Protein AF-A0A927M6G9-F1 (afdb_monomer_lite)

Organism: NCBI:txid1544732

pLDDT: mean 90.86, std 12.69, range [35.72, 98.62]

Structure (mmCIF, N/CA/C/O backbone):
data_AF-A0A927M6G9-F1
#
_entry.id   AF-A0A927M6G9-F1
#
loop_
_atom_site.group_PDB
_atom_site.id
_atom_site.type_symbol
_atom_site.label_atom_id
_atom_site.label_alt_id
_atom_site.label_comp_id
_atom_site.label_asym_id
_atom_site.label_entity_id
_atom_site.label_seq_id
_atom_site.pdbx_PDB_ins_code
_atom_site.Cartn_x
_atom_site.Cartn_y
_atom_site.Cartn_z
_atom_site.occupancy
_atom_site.B_iso_or_equiv
_atom_site.auth_seq_id
_atom_site.auth_comp_id
_atom_site.auth_asym_id
_atom_site.auth_atom_id
_atom_site.pdbx_PDB_model_num
ATOM 1 N N . MET A 1 1 ? -2.963 32.621 -18.338 1.00 40.91 1 MET A N 1
ATOM 2 C CA . MET A 1 1 ? -2.207 31.589 -17.593 1.00 40.91 1 MET A CA 1
ATOM 3 C C . MET A 1 1 ? -0.892 31.348 -18.308 1.00 40.91 1 MET A C 1
ATOM 5 O O . MET A 1 1 ? -0.897 30.781 -19.392 1.00 40.91 1 MET A O 1
ATOM 9 N N . VAL A 1 2 ? 0.211 31.834 -17.744 1.00 39.19 2 VAL A N 1
ATOM 10 C CA . VAL A 1 2 ? 1.560 31.551 -18.248 1.00 39.19 2 VAL A CA 1
ATOM 11 C C . VAL A 1 2 ? 1.882 30.107 -17.860 1.00 39.19 2 VAL A C 1
ATOM 13 O O . VAL A 1 2 ? 1.815 29.768 -16.681 1.00 39.19 2 VAL A O 1
ATOM 16 N N . ARG A 1 3 ? 2.147 29.229 -18.837 1.00 42.06 3 ARG A N 1
ATOM 17 C CA . ARG A 1 3 ? 2.695 27.894 -18.557 1.00 42.06 3 ARG A CA 1
ATOM 18 C C . ARG A 1 3 ? 4.073 28.112 -17.933 1.00 42.06 3 ARG A C 1
ATOM 20 O O . ARG A 1 3 ? 4.959 28.618 -18.615 1.00 42.06 3 ARG A O 1
ATOM 27 N N . GLY A 1 4 ? 4.225 27.773 -16.654 1.00 46.09 4 GLY A N 1
ATOM 28 C CA . GLY A 1 4 ? 5.544 27.673 -16.035 1.00 46.09 4 GLY A CA 1
ATOM 29 C C . GLY A 1 4 ? 6.428 26.698 -16.827 1.00 46.09 4 GLY A C 1
ATOM 30 O O . GLY A 1 4 ? 5.890 25.835 -17.535 1.00 46.09 4 GLY A O 1
ATOM 31 N N . PRO A 1 5 ? 7.760 26.852 -16.769 1.00 49.62 5 PRO A N 1
ATOM 32 C CA . PRO A 1 5 ? 8.677 25.965 -17.471 1.00 49.62 5 PRO A CA 1
ATOM 33 C C . PRO A 1 5 ? 8.403 24.514 -17.062 1.00 49.62 5 PRO A C 1
ATOM 35 O O . PRO A 1 5 ? 8.252 24.207 -15.880 1.00 49.62 5 PRO A O 1
ATOM 38 N N . ARG A 1 6 ? 8.298 23.619 -18.051 1.00 50.97 6 ARG A N 1
ATOM 39 C CA . ARG A 1 6 ? 8.295 22.177 -17.795 1.00 50.97 6 ARG A CA 1
ATOM 40 C C . ARG A 1 6 ? 9.630 21.840 -17.144 1.00 50.97 6 ARG A C 1
ATOM 42 O O . ARG A 1 6 ? 10.661 21.951 -17.797 1.00 50.97 6 ARG A O 1
ATOM 49 N N . VAL A 1 7 ? 9.597 21.430 -15.882 1.00 55.59 7 VAL A N 1
ATOM 50 C CA . VAL A 1 7 ? 10.723 20.742 -15.257 1.00 55.59 7 VAL A CA 1
ATOM 51 C C . VAL A 1 7 ? 10.725 19.336 -15.847 1.00 55.59 7 VAL A C 1
ATOM 53 O O . VAL A 1 7 ? 10.039 18.441 -15.357 1.00 55.59 7 VAL A O 1
ATOM 56 N N . GLU A 1 8 ? 11.381 19.162 -16.993 1.00 56.56 8 GLU A N 1
ATOM 57 C CA . GLU A 1 8 ? 11.741 17.817 -17.430 1.00 56.56 8 GLU A CA 1
ATOM 58 C C . GLU A 1 8 ? 12.834 17.312 -16.485 1.00 56.56 8 GLU A C 1
ATOM 60 O O . GLU A 1 8 ? 13.754 18.077 -16.185 1.00 56.56 8 GLU A O 1
ATOM 65 N N . PRO A 1 9 ? 12.743 16.069 -15.977 1.00 61.56 9 PRO A N 1
ATOM 66 C CA . PRO A 1 9 ? 13.846 15.474 -15.240 1.00 61.56 9 PRO A CA 1
ATOM 67 C C . PRO A 1 9 ? 15.050 15.451 -16.177 1.00 61.56 9 PRO A C 1
ATOM 69 O O . PRO A 1 9 ? 15.093 14.691 -17.145 1.00 61.56 9 PRO A O 1
ATOM 72 N N . SER A 1 10 ? 15.982 16.361 -15.931 1.00 69.94 10 SER A N 1
ATOM 73 C CA . SER A 1 10 ? 17.097 16.593 -16.820 1.00 69.94 10 SER A CA 1
ATOM 74 C C . SER A 1 10 ? 18.306 15.875 -16.261 1.00 69.94 10 SER A C 1
ATOM 76 O O . SER A 1 10 ? 18.796 16.200 -15.185 1.00 69.94 10 SER A O 1
ATOM 78 N N . PHE A 1 11 ? 18.840 14.925 -17.024 1.00 82.69 11 PHE A N 1
ATOM 79 C CA . PHE A 1 11 ? 20.175 14.400 -16.749 1.00 82.69 11 PHE A CA 1
ATOM 80 C C . PHE A 1 11 ? 21.261 15.480 -16.909 1.00 82.69 11 PHE A C 1
ATOM 82 O O . PHE A 1 11 ? 22.412 15.213 -16.590 1.00 82.69 11 PHE A O 1
ATOM 89 N N . ALA A 1 12 ? 20.913 16.690 -17.379 1.00 79.50 12 ALA A N 1
ATOM 90 C CA . ALA A 1 12 ? 21.845 17.809 -17.504 1.00 79.50 12 ALA A CA 1
ATOM 91 C C . ALA A 1 12 ? 22.370 18.326 -16.156 1.00 79.50 12 ALA A C 1
ATOM 93 O O . ALA A 1 12 ? 23.394 19.000 -16.147 1.00 79.50 12 ALA A O 1
ATOM 94 N N . ASP A 1 13 ? 21.696 18.006 -15.047 1.00 85.44 13 ASP A N 1
ATOM 95 C CA . ASP A 1 13 ? 22.170 18.362 -13.705 1.00 85.44 13 ASP A CA 1
ATOM 96 C C . ASP A 1 13 ? 23.208 17.361 -13.160 1.00 85.44 13 ASP A C 1
ATOM 98 O O . ASP A 1 13 ? 23.821 17.612 -12.124 1.00 85.44 13 ASP A O 1
ATOM 102 N N . LEU A 1 14 ? 23.424 16.231 -13.846 1.00 89.44 14 LEU A N 1
ATOM 103 C CA . LEU A 1 14 ? 24.459 15.261 -13.495 1.00 89.44 14 LEU A CA 1
ATOM 104 C C . LEU A 1 14 ? 25.784 15.627 -14.156 1.00 89.44 14 LEU A C 1
ATOM 106 O O . LEU A 1 14 ? 25.832 16.017 -15.325 1.00 89.44 14 LEU A O 1
ATOM 110 N N . SER A 1 15 ? 26.884 15.407 -13.441 1.00 93.38 15 SER A N 1
ATOM 111 C CA . SER A 1 15 ? 28.198 15.426 -14.071 1.00 93.38 15 SER A CA 1
ATOM 112 C C . SER A 1 15 ? 28.341 14.258 -15.057 1.00 93.38 15 SER A C 1
ATOM 114 O O . SER A 1 15 ? 27.731 13.197 -14.904 1.00 93.38 15 SER A O 1
ATOM 116 N N . GLU A 1 16 ? 29.188 14.430 -16.073 1.00 92.56 16 GLU A N 1
ATOM 117 C CA . GLU A 1 16 ? 29.508 13.372 -17.038 1.00 92.56 16 GLU A CA 1
ATOM 118 C C . GLU A 1 16 ? 29.896 12.024 -16.385 1.00 92.56 16 GLU A C 1
ATOM 120 O O . GLU A 1 16 ? 29.332 11.002 -16.790 1.00 92.56 16 GLU A O 1
ATOM 125 N N . PRO A 1 17 ? 30.774 11.962 -15.356 1.00 95.50 17 PRO A N 1
ATOM 126 C CA . PRO A 1 17 ? 31.096 10.693 -14.704 1.00 95.50 17 PRO A CA 1
ATOM 127 C C . PRO A 1 17 ? 29.907 10.069 -13.956 1.00 95.50 17 PRO A C 1
ATOM 129 O O . PRO A 1 17 ? 29.774 8.845 -13.962 1.00 95.50 17 PRO A O 1
ATOM 132 N N . GLU A 1 18 ? 29.021 10.864 -13.348 1.00 94.69 18 GLU A N 1
ATOM 133 C CA . GLU A 1 18 ? 27.813 10.349 -12.683 1.00 94.69 18 GLU A CA 1
ATOM 134 C C . GLU A 1 18 ? 26.829 9.762 -13.696 1.00 94.69 18 GLU A C 1
ATOM 136 O O . GLU A 1 18 ? 26.330 8.650 -13.508 1.00 94.69 18 GLU A O 1
ATOM 141 N N . TYR A 1 19 ? 26.592 10.471 -14.802 1.00 92.56 19 TYR A N 1
ATOM 142 C CA . TYR A 1 19 ? 25.742 9.979 -15.880 1.00 92.56 19 TYR A CA 1
ATOM 143 C C . TYR A 1 19 ? 26.294 8.677 -16.477 1.00 92.56 19 TYR A C 1
ATOM 145 O O . TYR A 1 19 ? 25.563 7.692 -16.593 1.00 92.56 19 TYR A O 1
ATOM 153 N N . ALA A 1 20 ? 27.593 8.634 -16.793 1.00 93.44 20 ALA A N 1
ATOM 154 C CA . ALA A 1 20 ? 28.248 7.436 -17.317 1.00 93.44 20 ALA A CA 1
ATOM 155 C C . ALA A 1 20 ? 28.144 6.249 -16.345 1.00 93.44 20 ALA A C 1
ATOM 157 O O . ALA A 1 20 ? 27.875 5.122 -16.768 1.00 93.44 20 ALA A O 1
ATOM 158 N N . HIS A 1 21 ? 28.296 6.498 -15.041 1.00 95.69 21 HIS A N 1
ATOM 159 C CA . HIS A 1 21 ? 28.123 5.475 -14.014 1.00 95.69 21 HIS A CA 1
ATOM 160 C C . HIS A 1 21 ? 26.692 4.914 -13.989 1.00 95.69 21 HIS A C 1
ATOM 162 O O . HIS A 1 21 ? 26.514 3.694 -14.021 1.00 95.69 21 HIS A O 1
ATOM 168 N N . LEU A 1 22 ? 25.668 5.776 -13.998 1.00 93.88 22 LEU A N 1
ATOM 169 C CA . LEU A 1 22 ? 24.261 5.356 -14.006 1.00 93.88 22 LEU A CA 1
ATOM 170 C C . LEU A 1 22 ? 23.885 4.587 -15.279 1.00 93.88 22 LEU A C 1
ATOM 172 O O . LEU A 1 22 ? 23.192 3.571 -15.199 1.00 93.88 22 LEU A O 1
ATOM 176 N N . VAL A 1 23 ? 24.374 5.028 -16.443 1.00 94.12 23 VAL A N 1
ATOM 177 C CA . VAL A 1 23 ? 24.211 4.296 -17.709 1.00 94.12 23 VAL A CA 1
ATOM 178 C C . VAL A 1 23 ? 24.855 2.914 -17.617 1.00 94.12 23 VAL A C 1
ATOM 180 O O . VAL A 1 23 ? 24.237 1.936 -18.035 1.00 94.12 23 VAL A O 1
ATOM 183 N N . GLY A 1 24 ? 26.049 2.810 -17.026 1.00 95.81 24 GLY A N 1
ATOM 184 C CA . GLY A 1 24 ? 26.720 1.532 -16.781 1.00 95.81 24 GLY A CA 1
ATOM 185 C C . GLY A 1 24 ? 25.877 0.580 -15.927 1.00 95.81 24 GLY A C 1
ATOM 186 O O . GLY A 1 24 ? 25.647 -0.560 -16.327 1.00 95.81 24 GLY A O 1
ATOM 187 N N . LEU A 1 25 ? 25.336 1.065 -14.803 1.00 96.56 25 LEU A N 1
ATOM 188 C CA . LEU A 1 25 ? 24.452 0.279 -13.932 1.00 96.56 25 LEU A CA 1
ATOM 189 C C . LEU A 1 25 ? 23.188 -0.198 -14.663 1.00 96.56 25 LEU A C 1
ATOM 191 O O . LEU A 1 25 ? 22.809 -1.366 -14.552 1.00 96.56 25 LEU A O 1
ATOM 195 N N . ALA A 1 26 ? 22.544 0.689 -15.426 1.00 93.50 26 ALA A N 1
ATOM 196 C CA . ALA A 1 26 ? 21.349 0.354 -16.194 1.00 93.50 26 ALA A CA 1
ATOM 197 C C . ALA A 1 26 ? 21.649 -0.677 -17.293 1.00 93.50 26 ALA A C 1
ATOM 199 O O . ALA A 1 26 ? 20.904 -1.647 -17.449 1.00 93.50 26 ALA A O 1
ATOM 200 N N . ALA A 1 27 ? 22.755 -0.508 -18.023 1.00 94.81 27 ALA A N 1
ATOM 201 C CA . ALA A 1 27 ? 23.183 -1.432 -19.067 1.00 94.81 27 ALA A CA 1
ATOM 202 C C . ALA A 1 27 ? 23.482 -2.828 -18.501 1.00 94.81 27 ALA A C 1
ATOM 204 O O . ALA A 1 27 ? 23.024 -3.827 -19.060 1.00 94.81 27 ALA A O 1
ATOM 205 N N . ASP A 1 28 ? 24.180 -2.910 -17.365 1.00 96.94 28 ASP A N 1
ATOM 206 C CA . ASP A 1 28 ? 24.457 -4.181 -16.697 1.00 96.94 28 ASP A CA 1
ATOM 207 C C . ASP A 1 28 ? 23.185 -4.873 -16.199 1.00 96.94 28 ASP A C 1
ATOM 209 O O . ASP A 1 28 ? 23.039 -6.087 -16.367 1.00 96.94 28 ASP A O 1
ATOM 213 N N . ALA A 1 29 ? 22.240 -4.120 -15.629 1.00 95.25 29 ALA A N 1
ATOM 214 C CA . ALA A 1 29 ? 20.955 -4.663 -15.200 1.00 95.25 29 ALA A CA 1
ATOM 215 C C . ALA A 1 29 ? 20.151 -5.219 -16.389 1.00 95.25 29 ALA A C 1
ATOM 217 O O . ALA A 1 29 ? 19.707 -6.369 -16.350 1.00 95.25 29 ALA A O 1
ATOM 218 N N . VAL A 1 30 ? 20.019 -4.444 -17.474 1.00 96.19 30 VAL A N 1
ATOM 219 C CA . VAL A 1 30 ? 19.328 -4.866 -18.707 1.00 96.19 30 VAL A CA 1
ATOM 220 C C . VAL A 1 30 ? 19.973 -6.117 -19.293 1.00 96.19 30 VAL A C 1
ATOM 222 O O . VAL A 1 30 ? 19.264 -7.050 -19.679 1.00 96.19 30 VAL A O 1
ATOM 225 N N . ARG A 1 31 ? 21.309 -6.162 -19.339 1.00 96.50 31 ARG A N 1
ATOM 226 C CA . ARG A 1 31 ? 22.057 -7.310 -19.850 1.00 96.50 31 ARG A CA 1
ATOM 227 C C . ARG A 1 31 ? 21.766 -8.569 -19.033 1.00 96.50 31 ARG A C 1
ATOM 229 O O . ARG A 1 31 ? 21.349 -9.563 -19.618 1.00 96.50 31 ARG A O 1
ATOM 236 N N . ARG A 1 32 ? 21.892 -8.512 -17.701 1.00 97.44 32 ARG A N 1
ATOM 237 C CA . ARG A 1 32 ? 21.627 -9.662 -16.810 1.00 97.44 32 ARG A CA 1
ATOM 238 C C . ARG A 1 32 ? 20.192 -10.176 -16.931 1.00 97.44 32 ARG A C 1
ATOM 240 O O . ARG A 1 32 ? 19.976 -11.384 -17.009 1.00 97.44 32 ARG A O 1
ATOM 247 N N . ILE A 1 33 ? 19.209 -9.274 -16.977 1.00 97.06 33 ILE A N 1
ATOM 248 C CA . ILE A 1 33 ? 17.798 -9.647 -17.159 1.00 97.06 33 ILE A CA 1
ATOM 249 C C . ILE A 1 33 ? 17.600 -10.312 -18.525 1.00 97.06 33 ILE A C 1
ATOM 251 O O . ILE A 1 33 ? 16.960 -11.355 -18.614 1.00 97.06 33 ILE A O 1
ATOM 255 N N . THR A 1 34 ? 18.177 -9.745 -19.585 1.00 97.31 34 THR A N 1
ATOM 256 C CA . THR A 1 34 ? 18.072 -10.295 -20.944 1.00 97.31 34 THR A CA 1
ATOM 257 C C . THR A 1 34 ? 18.710 -11.678 -21.051 1.00 97.31 34 THR A C 1
ATOM 259 O O . THR A 1 34 ? 18.115 -12.562 -21.658 1.00 97.31 34 THR A O 1
ATOM 262 N N . GLU A 1 35 ? 19.885 -11.884 -20.451 1.00 96.19 35 GLU A N 1
ATOM 263 C CA . GLU A 1 35 ? 20.560 -13.188 -20.377 1.00 96.19 35 GLU A CA 1
ATOM 264 C C . GLU A 1 35 ? 19.676 -14.214 -19.652 1.00 96.19 35 GLU A C 1
ATOM 266 O O . GLU A 1 35 ? 19.350 -15.252 -20.224 1.00 96.19 35 GLU A O 1
ATOM 271 N N . THR A 1 36 ? 19.171 -13.864 -18.464 1.00 97.44 36 THR A N 1
ATOM 272 C CA . THR A 1 36 ? 18.278 -14.728 -17.668 1.00 97.44 36 THR A CA 1
ATOM 273 C C . THR A 1 36 ? 17.008 -15.108 -18.441 1.00 97.44 36 THR A C 1
ATOM 275 O O . THR A 1 36 ? 16.584 -16.262 -18.450 1.00 97.44 36 THR A O 1
ATOM 278 N N . LEU A 1 37 ? 16.384 -14.144 -19.125 1.00 96.75 37 LEU A N 1
ATOM 279 C CA . LEU A 1 37 ? 15.189 -14.399 -19.931 1.00 96.75 37 LEU A CA 1
ATOM 280 C C . LEU A 1 37 ? 15.506 -15.222 -21.188 1.00 96.75 37 LEU A C 1
ATOM 282 O O . LEU A 1 37 ? 14.701 -16.063 -21.575 1.00 96.75 37 LEU A O 1
ATOM 286 N N . ALA A 1 38 ? 16.662 -15.027 -21.825 1.00 95.81 38 ALA A N 1
ATOM 287 C CA . ALA A 1 38 ? 17.057 -15.795 -23.005 1.00 95.81 38 ALA A CA 1
ATOM 288 C C . ALA A 1 38 ? 17.326 -17.277 -22.685 1.00 95.81 38 ALA A C 1
ATOM 290 O O . ALA A 1 38 ? 17.158 -18.132 -23.555 1.00 95.81 38 ALA A O 1
ATOM 291 N N . GLU A 1 39 ? 17.706 -17.604 -21.453 1.00 95.56 39 GLU A N 1
ATOM 292 C CA . GLU A 1 39 ? 17.853 -18.990 -20.995 1.00 95.56 39 GLU A CA 1
ATOM 293 C C . GLU A 1 39 ? 16.500 -19.672 -20.744 1.00 95.56 39 GLU A C 1
ATOM 295 O O . GLU A 1 39 ? 16.387 -20.896 -20.825 1.00 95.56 39 GLU A O 1
ATOM 300 N N . HIS A 1 40 ? 15.446 -18.893 -20.490 1.00 95.81 40 HIS A N 1
ATOM 301 C CA . HIS A 1 40 ? 14.140 -19.435 -20.152 1.00 95.81 40 HIS A CA 1
ATOM 302 C C . HIS A 1 40 ? 13.399 -19.985 -21.399 1.00 95.81 40 HIS A C 1
ATOM 304 O O . HIS A 1 40 ? 13.220 -19.258 -22.385 1.00 95.81 40 HIS A O 1
ATOM 310 N N . PRO A 1 41 ? 12.867 -21.230 -21.369 1.00 92.38 41 PRO A N 1
ATOM 311 C CA . PRO A 1 41 ? 12.280 -21.890 -22.545 1.00 92.38 41 PRO A CA 1
ATOM 312 C C . PRO A 1 41 ? 11.148 -21.117 -23.235 1.00 92.38 41 PRO A C 1
ATOM 314 O O . PRO A 1 41 ? 11.003 -21.183 -24.454 1.00 92.38 41 PRO A O 1
ATOM 317 N N . ALA A 1 42 ? 10.366 -20.336 -22.480 1.00 92.19 42 ALA A N 1
ATOM 318 C CA . ALA A 1 42 ? 9.276 -19.519 -23.029 1.00 92.19 42 ALA A CA 1
ATOM 319 C C . ALA A 1 42 ? 9.736 -18.444 -24.038 1.00 92.19 42 ALA A C 1
ATOM 321 O O . ALA A 1 42 ? 8.921 -17.938 -24.812 1.00 92.19 42 ALA A O 1
ATOM 322 N N . PHE A 1 43 ? 11.028 -18.099 -24.050 1.00 91.50 43 PHE A N 1
ATOM 323 C CA . PHE A 1 43 ? 11.607 -17.146 -24.999 1.00 91.50 43 PHE A CA 1
ATOM 324 C C . PHE A 1 43 ? 12.277 -17.815 -26.195 1.00 91.50 43 PHE A C 1
ATOM 326 O O . PHE A 1 43 ? 12.823 -17.108 -27.042 1.00 91.50 43 PHE A O 1
ATOM 333 N N . GLY A 1 44 ? 12.182 -19.145 -26.314 1.00 86.94 44 GLY A N 1
ATOM 334 C CA . GLY A 1 44 ? 12.593 -19.872 -27.508 1.00 86.94 44 GLY A CA 1
ATOM 335 C C . GLY A 1 44 ? 12.023 -19.236 -28.781 1.00 86.94 44 GLY A C 1
ATOM 336 O O . GLY A 1 44 ? 10.889 -18.741 -28.818 1.00 86.94 44 GLY A O 1
ATOM 337 N N . VAL A 1 45 ? 12.839 -19.208 -29.829 1.00 85.44 45 VAL A N 1
ATOM 338 C CA . VAL A 1 45 ? 12.427 -18.759 -31.161 1.00 85.44 45 VAL A CA 1
ATOM 339 C C . VAL A 1 45 ? 12.180 -20.012 -31.995 1.00 85.44 45 VAL A C 1
ATOM 341 O O . VAL A 1 45 ? 12.998 -20.929 -31.915 1.00 85.44 45 VAL A O 1
ATOM 344 N N . PRO A 1 46 ? 11.070 -20.092 -32.753 1.00 83.06 46 PRO A N 1
ATOM 345 C CA . PRO A 1 46 ? 10.857 -21.196 -33.678 1.00 83.06 46 PRO A CA 1
ATOM 346 C C . PRO A 1 46 ? 12.064 -21.359 -34.601 1.00 83.06 46 PRO A C 1
ATOM 348 O O . PRO A 1 46 ? 12.592 -20.362 -35.101 1.00 83.06 46 PRO A O 1
ATOM 351 N N . ASP A 1 47 ? 12.489 -22.601 -34.826 1.00 79.69 47 ASP A N 1
ATOM 352 C CA . ASP A 1 47 ? 13.564 -22.874 -35.770 1.00 79.69 47 ASP A CA 1
ATOM 353 C C . ASP A 1 47 ? 13.093 -22.511 -37.185 1.00 79.69 47 ASP A C 1
ATOM 355 O O . ASP A 1 47 ? 12.156 -23.097 -37.729 1.00 79.69 47 ASP A O 1
ATOM 359 N N . GLY A 1 48 ? 13.716 -21.481 -37.756 1.00 79.00 48 GLY A N 1
ATOM 360 C CA . GLY A 1 48 ? 13.431 -21.011 -39.108 1.00 79.00 48 GLY A CA 1
ATOM 361 C C . GLY A 1 48 ? 14.119 -21.832 -40.199 1.00 79.00 48 GLY A C 1
ATOM 362 O O . GLY A 1 48 ? 13.978 -21.475 -41.375 1.00 79.00 48 GLY A O 1
ATOM 363 N N . GLY A 1 49 ? 14.872 -22.866 -39.808 1.00 84.56 49 GLY A N 1
ATOM 364 C CA . GLY A 1 49 ? 15.719 -23.675 -40.668 1.00 84.56 49 GLY A CA 1
ATOM 365 C C . GLY A 1 49 ? 16.935 -22.914 -41.213 1.00 84.56 49 GLY A C 1
ATOM 366 O O . GLY A 1 49 ? 17.081 -21.698 -41.002 1.00 84.56 49 GLY A O 1
ATOM 367 N N . PRO A 1 50 ? 17.813 -23.619 -41.948 1.00 86.38 50 PRO A N 1
ATOM 368 C CA . PRO A 1 50 ? 18.922 -22.996 -42.656 1.00 86.38 50 PRO A CA 1
ATOM 369 C C . PRO A 1 50 ? 18.406 -22.014 -43.715 1.00 86.38 50 PRO A C 1
ATOM 371 O O . PRO A 1 50 ? 17.392 -22.247 -44.382 1.00 86.38 50 PRO A O 1
ATOM 374 N N . LYS A 1 51 ? 19.109 -20.895 -43.872 1.00 90.69 51 LYS A N 1
ATOM 375 C CA . LYS A 1 51 ? 18.879 -19.916 -44.936 1.00 90.69 51 LYS A CA 1
ATOM 376 C C . LYS A 1 51 ? 19.887 -20.130 -46.070 1.00 90.69 51 LYS A C 1
ATOM 378 O O . LYS A 1 51 ? 20.983 -20.634 -45.828 1.00 90.69 51 LYS A O 1
ATOM 383 N N . PRO A 1 52 ? 19.535 -19.775 -47.322 1.00 92.19 52 PRO A N 1
ATOM 384 C CA . PRO A 1 52 ? 20.482 -19.840 -48.427 1.00 92.19 52 PRO A CA 1
ATOM 385 C C . PRO A 1 52 ? 21.738 -19.023 -48.115 1.00 92.19 52 PRO A C 1
ATOM 387 O O . PRO A 1 52 ? 21.634 -17.837 -47.809 1.00 92.19 52 PRO A O 1
ATOM 390 N N . GLY A 1 53 ? 22.903 -19.664 -48.216 1.00 91.19 53 GLY A N 1
ATOM 391 C CA . GLY A 1 53 ? 24.193 -19.037 -47.935 1.00 91.19 53 GLY A CA 1
ATOM 392 C C . GLY A 1 53 ? 24.669 -19.143 -46.486 1.00 91.19 53 GLY A C 1
ATOM 393 O O . GLY A 1 53 ? 25.752 -18.639 -46.220 1.00 91.19 53 GLY A O 1
ATOM 394 N N . ASP A 1 54 ? 23.919 -19.800 -45.591 1.00 91.69 54 ASP A N 1
ATOM 395 C CA . ASP A 1 54 ? 24.420 -20.116 -44.249 1.00 91.69 54 ASP A CA 1
ATOM 396 C C . ASP A 1 54 ? 25.687 -20.978 -44.340 1.00 91.69 54 ASP A C 1
ATOM 398 O O . ASP A 1 54 ? 25.711 -21.995 -45.043 1.00 91.69 54 ASP A O 1
ATOM 402 N N . VAL A 1 55 ? 26.713 -20.591 -43.588 1.00 92.06 55 VAL A N 1
ATOM 403 C CA . VAL A 1 55 ? 27.966 -21.340 -43.442 1.00 92.06 55 VAL A CA 1
ATOM 404 C C . VAL A 1 55 ? 28.083 -21.871 -42.010 1.00 92.06 55 VAL A C 1
ATOM 406 O O . VAL A 1 55 ? 27.757 -21.176 -41.050 1.00 92.06 55 VAL A O 1
ATOM 409 N N . ASP A 1 56 ? 28.547 -23.113 -41.857 1.00 92.00 56 ASP A N 1
ATOM 410 C CA . ASP A 1 56 ? 28.837 -23.751 -40.566 1.00 92.00 56 ASP A CA 1
ATOM 411 C C . ASP A 1 56 ? 27.704 -23.632 -39.515 1.00 92.00 56 ASP A C 1
ATOM 413 O O . ASP A 1 56 ? 26.648 -24.250 -39.658 1.00 92.00 56 ASP A O 1
ATOM 417 N N . ASP A 1 57 ? 27.929 -22.872 -38.434 1.00 90.19 57 ASP A N 1
ATOM 418 C CA . ASP A 1 57 ? 27.042 -22.730 -37.273 1.00 90.19 57 ASP A CA 1
ATOM 419 C C . ASP A 1 57 ? 26.180 -21.450 -37.296 1.00 90.19 57 ASP A C 1
ATOM 421 O O . ASP A 1 57 ? 25.499 -21.136 -36.310 1.00 90.19 57 ASP A O 1
ATOM 425 N N . GLU A 1 58 ? 26.162 -20.716 -38.415 1.00 92.19 58 GLU A N 1
ATOM 426 C CA . GLU A 1 58 ? 25.461 -19.431 -38.542 1.00 92.19 58 GLU A CA 1
ATOM 427 C C . GLU A 1 58 ? 23.967 -19.526 -38.208 1.00 92.19 58 GLU A C 1
ATOM 429 O O . GLU A 1 58 ? 23.411 -18.622 -37.575 1.00 92.19 58 GLU A O 1
ATOM 434 N N . GLY A 1 59 ? 23.317 -20.638 -38.565 1.00 88.81 59 GLY A N 1
ATOM 435 C CA . GLY A 1 59 ? 21.912 -20.883 -38.239 1.00 88.81 59 GLY A CA 1
ATOM 436 C C . GLY A 1 59 ? 21.644 -20.900 -36.731 1.00 88.81 59 GLY A C 1
ATOM 437 O O . GLY A 1 59 ? 20.737 -20.209 -36.255 1.00 88.81 59 GLY A O 1
ATOM 438 N N . SER A 1 60 ? 22.477 -21.617 -35.973 1.00 88.12 60 SER A N 1
ATOM 439 C CA . SER A 1 60 ? 22.385 -21.703 -34.510 1.00 88.12 60 SER A CA 1
ATOM 440 C C . SER A 1 60 ? 22.672 -20.352 -33.855 1.00 88.12 60 SER A C 1
ATOM 442 O O . SER A 1 60 ? 21.888 -19.884 -33.028 1.00 88.12 60 SER A O 1
ATOM 444 N N . ARG A 1 61 ? 23.734 -19.658 -34.289 1.00 91.12 61 ARG A N 1
ATOM 445 C CA . ARG A 1 61 ? 24.075 -18.318 -33.776 1.00 91.12 61 ARG A CA 1
ATOM 446 C C . ARG A 1 61 ? 22.969 -17.303 -34.035 1.00 91.12 61 ARG A C 1
ATOM 448 O O . ARG A 1 61 ? 22.673 -16.473 -33.174 1.00 91.12 61 ARG A O 1
ATOM 455 N N . ARG A 1 62 ? 22.330 -17.370 -35.206 1.00 92.69 62 ARG A N 1
ATOM 456 C CA . ARG A 1 62 ? 21.178 -16.529 -35.542 1.00 92.69 62 ARG A CA 1
ATOM 457 C C . ARG A 1 62 ? 19.987 -16.831 -34.639 1.00 92.69 62 ARG A C 1
ATOM 459 O O . ARG A 1 62 ? 19.361 -15.890 -34.153 1.00 92.69 62 ARG A O 1
ATOM 466 N N . ALA A 1 63 ? 19.671 -18.103 -34.397 1.00 90.38 63 ALA A N 1
ATOM 467 C CA . ALA A 1 63 ? 18.591 -18.482 -33.487 1.00 90.38 63 ALA A CA 1
ATOM 468 C C . ALA A 1 63 ? 18.841 -17.952 -32.061 1.00 90.38 63 ALA A C 1
ATOM 470 O O . ALA A 1 63 ? 17.935 -17.372 -31.456 1.00 90.38 63 ALA A O 1
ATOM 471 N N . ASP A 1 64 ? 20.075 -18.054 -31.560 1.00 90.94 64 ASP A N 1
ATOM 472 C CA . ASP A 1 64 ? 20.472 -17.509 -30.256 1.00 90.94 64 ASP A CA 1
ATOM 473 C C . ASP A 1 64 ? 20.386 -15.979 -30.209 1.00 90.94 64 ASP A C 1
ATOM 475 O O . ASP A 1 64 ? 19.860 -15.408 -29.249 1.00 90.94 64 ASP A O 1
ATOM 479 N N . ALA A 1 65 ? 20.839 -15.291 -31.260 1.00 93.00 65 ALA A N 1
ATOM 480 C CA . ALA A 1 65 ? 20.728 -13.839 -31.361 1.00 93.00 65 ALA A CA 1
ATOM 481 C C . ALA A 1 65 ? 19.259 -13.379 -31.367 1.00 93.00 65 ALA A C 1
ATOM 483 O O . ALA A 1 65 ? 18.892 -12.472 -30.619 1.00 93.00 65 ALA A O 1
ATOM 484 N N . LEU A 1 66 ? 18.389 -14.033 -32.146 1.00 94.25 66 LEU A N 1
ATOM 485 C CA . LEU A 1 66 ? 16.952 -13.735 -32.176 1.00 94.25 66 LEU A CA 1
ATOM 486 C C . LEU A 1 66 ? 16.283 -14.005 -30.823 1.00 94.25 66 LEU A C 1
ATOM 488 O O . LEU A 1 66 ? 15.416 -13.235 -30.398 1.00 94.25 66 LEU A O 1
ATOM 492 N N . ARG A 1 67 ? 16.710 -15.058 -30.117 1.00 94.56 67 ARG A N 1
ATOM 493 C CA . ARG A 1 67 ? 16.253 -15.354 -28.755 1.00 94.56 67 ARG A CA 1
ATOM 494 C C . ARG A 1 67 ? 16.591 -14.217 -27.801 1.00 94.56 67 ARG A C 1
ATOM 496 O O . ARG A 1 67 ? 15.711 -13.742 -27.085 1.00 94.56 67 ARG A O 1
ATOM 503 N N . ARG A 1 68 ? 17.830 -13.719 -27.849 1.00 94.81 68 ARG A N 1
ATOM 504 C CA . ARG A 1 68 ? 18.265 -12.555 -27.062 1.00 94.81 68 ARG A CA 1
ATOM 505 C C . ARG A 1 68 ?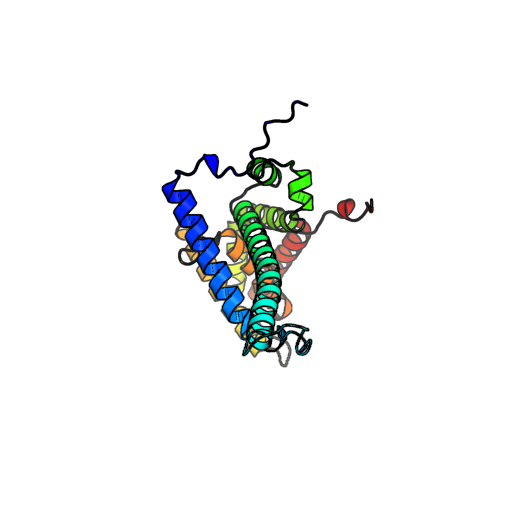 17.490 -11.289 -27.422 1.00 94.81 68 ARG A C 1
ATOM 507 O O . ARG A 1 68 ? 17.133 -10.540 -26.522 1.00 94.81 68 ARG A O 1
ATOM 514 N N . VAL A 1 69 ? 17.150 -11.064 -28.695 1.00 95.44 69 VAL A N 1
ATOM 515 C CA . VAL A 1 69 ? 16.292 -9.931 -29.102 1.00 95.44 69 VAL A CA 1
ATOM 516 C C . VAL A 1 69 ? 14.895 -10.045 -28.485 1.00 95.44 69 VAL A C 1
ATOM 518 O O . VAL A 1 69 ? 14.384 -9.071 -27.928 1.00 95.44 69 VAL A O 1
ATOM 521 N N . ARG A 1 70 ? 14.269 -11.229 -28.540 1.00 95.44 70 ARG A N 1
ATOM 522 C CA . ARG A 1 70 ? 12.955 -11.466 -27.920 1.00 95.44 70 ARG A CA 1
ATOM 523 C C . ARG A 1 70 ? 13.007 -11.260 -26.403 1.00 95.44 70 ARG A C 1
ATOM 525 O O . ARG A 1 70 ? 12.143 -10.574 -25.858 1.00 95.44 70 ARG A O 1
ATOM 532 N N . ALA A 1 71 ? 14.027 -11.812 -25.751 1.00 96.50 71 ALA A N 1
ATOM 533 C CA . ALA A 1 71 ? 14.282 -11.634 -24.327 1.00 96.50 71 ALA A CA 1
ATOM 534 C C . ALA A 1 71 ? 14.510 -10.158 -23.963 1.00 96.50 71 ALA A C 1
ATOM 536 O O . ALA A 1 71 ? 13.926 -9.677 -23.000 1.00 96.50 71 ALA A O 1
ATOM 537 N N . GLY A 1 72 ? 15.264 -9.407 -24.771 1.00 96.06 72 GLY A N 1
ATOM 538 C CA . GLY A 1 72 ? 15.520 -7.982 -24.554 1.00 96.06 72 GLY A CA 1
ATOM 539 C C . GLY A 1 72 ? 14.252 -7.128 -24.633 1.00 96.06 72 GLY A C 1
ATOM 540 O O . GLY A 1 72 ? 14.049 -6.242 -23.807 1.00 96.06 72 GLY A O 1
ATOM 541 N N . ARG A 1 73 ? 13.333 -7.434 -25.561 1.00 96.50 73 ARG A N 1
ATOM 542 C CA . ARG A 1 73 ? 12.016 -6.765 -25.617 1.00 96.50 73 ARG A CA 1
ATOM 543 C C . ARG A 1 73 ? 11.168 -7.056 -24.380 1.00 96.50 73 ARG A C 1
ATOM 545 O O . ARG A 1 73 ? 10.488 -6.162 -23.882 1.00 96.50 73 ARG A O 1
ATOM 552 N N . ALA A 1 74 ? 11.209 -8.289 -23.881 1.00 96.06 74 ALA A N 1
ATOM 553 C CA . ALA A 1 74 ? 10.519 -8.653 -22.649 1.00 96.06 74 ALA A CA 1
ATOM 554 C C . ALA A 1 74 ? 11.156 -7.990 -21.418 1.00 96.06 74 ALA A C 1
ATOM 556 O O . ALA A 1 74 ? 10.433 -7.485 -20.565 1.00 96.06 74 ALA A O 1
ATOM 557 N N . ALA A 1 75 ? 12.489 -7.908 -21.368 1.00 96.44 75 ALA A N 1
ATOM 558 C CA . ALA A 1 75 ? 13.221 -7.175 -20.340 1.00 96.44 75 ALA A CA 1
ATOM 559 C C . ALA A 1 75 ? 12.828 -5.692 -20.327 1.00 96.44 75 ALA A C 1
ATOM 561 O O . ALA A 1 75 ? 12.561 -5.142 -19.264 1.00 96.44 75 ALA A O 1
ATOM 562 N N . GLN A 1 76 ? 12.730 -5.055 -21.499 1.00 95.00 76 GLN A N 1
ATOM 563 C CA . GLN A 1 76 ? 12.285 -3.665 -21.618 1.00 95.00 76 GLN A CA 1
ATOM 564 C C . GLN A 1 76 ? 10.871 -3.466 -21.055 1.00 95.00 76 GLN A C 1
ATOM 566 O O . GLN A 1 76 ? 10.647 -2.512 -20.313 1.00 95.00 76 GLN A O 1
ATOM 571 N N . ALA A 1 77 ? 9.928 -4.353 -21.390 1.00 95.69 77 ALA A N 1
ATOM 572 C CA . ALA A 1 77 ? 8.564 -4.285 -20.868 1.00 95.69 77 ALA A CA 1
ATOM 573 C C . ALA A 1 77 ? 8.533 -4.464 -19.340 1.00 95.69 77 ALA A C 1
ATOM 575 O O . ALA A 1 77 ? 7.968 -3.632 -18.638 1.00 95.69 77 ALA A O 1
ATOM 576 N N . LEU A 1 78 ? 9.231 -5.480 -18.823 1.00 95.06 78 LEU A N 1
ATOM 577 C CA . LEU A 1 78 ? 9.352 -5.730 -17.386 1.00 95.06 78 LEU A CA 1
ATOM 578 C C . LEU A 1 78 ? 9.945 -4.527 -16.640 1.00 95.06 78 LEU A C 1
ATOM 580 O O . LEU A 1 78 ? 9.439 -4.129 -15.596 1.00 95.06 78 LEU A O 1
ATOM 584 N N . LEU A 1 79 ? 11.016 -3.935 -17.171 1.00 95.56 79 LEU A N 1
ATOM 585 C CA . LEU A 1 79 ? 11.652 -2.766 -16.569 1.00 95.56 79 LEU A CA 1
ATOM 586 C C . LEU A 1 79 ? 10.726 -1.549 -16.579 1.00 95.56 79 LEU A C 1
ATOM 588 O O . LEU A 1 79 ? 10.683 -0.825 -15.588 1.00 95.56 79 LEU A O 1
ATOM 592 N N . ALA A 1 80 ? 9.965 -1.336 -17.656 1.00 93.38 80 ALA A N 1
ATOM 593 C CA . ALA A 1 80 ? 8.969 -0.271 -17.705 1.00 93.38 80 ALA A CA 1
ATOM 594 C C . ALA A 1 80 ? 7.898 -0.451 -16.614 1.00 93.38 80 ALA A C 1
ATOM 596 O O . ALA A 1 80 ? 7.579 0.515 -15.918 1.00 93.38 80 ALA A O 1
ATOM 597 N N . ASP A 1 81 ? 7.415 -1.679 -16.406 1.00 94.69 81 ASP A N 1
ATOM 598 C CA . ASP A 1 81 ? 6.450 -1.997 -15.349 1.00 94.69 81 ASP A CA 1
ATOM 599 C C . ASP A 1 81 ? 7.038 -1.762 -13.951 1.00 94.69 81 ASP A C 1
ATOM 601 O O . ASP A 1 81 ? 6.419 -1.094 -13.120 1.00 94.69 81 ASP A O 1
ATOM 605 N N . VAL A 1 82 ? 8.259 -2.243 -13.692 1.00 96.00 82 VAL A N 1
ATOM 606 C CA . VAL A 1 82 ? 8.951 -2.055 -12.404 1.00 96.00 82 VAL A CA 1
ATOM 607 C C . VAL A 1 82 ? 9.185 -0.572 -12.110 1.00 96.00 82 VAL A C 1
ATOM 609 O O . VAL A 1 82 ? 8.933 -0.117 -10.994 1.00 96.00 82 VAL A O 1
ATOM 612 N N . VAL A 1 83 ? 9.616 0.212 -13.103 1.00 93.88 83 VAL A N 1
ATOM 613 C CA . VAL A 1 83 ? 9.810 1.663 -12.952 1.00 93.88 83 VAL A CA 1
ATOM 614 C C . VAL A 1 83 ? 8.480 2.368 -12.677 1.00 93.88 83 VAL A C 1
ATOM 616 O O . VAL A 1 83 ? 8.414 3.219 -11.790 1.00 93.88 83 VAL A O 1
ATOM 619 N N . ALA A 1 84 ? 7.405 2.003 -13.381 1.00 90.62 84 ALA A N 1
ATOM 620 C CA . ALA A 1 84 ? 6.078 2.573 -13.152 1.00 90.62 84 ALA A CA 1
ATOM 621 C C . ALA A 1 84 ? 5.539 2.248 -11.745 1.00 90.62 84 ALA A C 1
ATOM 623 O O . ALA A 1 84 ? 4.984 3.125 -11.070 1.00 90.62 84 ALA A O 1
ATOM 624 N N . GLN A 1 85 ? 5.747 1.017 -11.269 1.00 93.06 85 GLN A N 1
ATOM 625 C CA . GLN A 1 85 ? 5.404 0.603 -9.906 1.00 93.06 85 GLN A CA 1
ATOM 626 C C . GLN A 1 85 ? 6.225 1.366 -8.863 1.00 93.06 85 GLN A C 1
ATOM 628 O O . GLN A 1 85 ? 5.657 1.890 -7.905 1.00 93.06 85 GLN A O 1
ATOM 633 N N . GLY A 1 86 ? 7.537 1.505 -9.071 1.00 94.12 86 GLY A N 1
ATOM 634 C CA . GLY A 1 86 ? 8.416 2.287 -8.202 1.00 94.12 86 GLY A CA 1
ATOM 635 C C . GLY A 1 86 ? 7.999 3.757 -8.120 1.00 94.12 86 GLY A C 1
ATOM 636 O O . GLY A 1 86 ? 7.861 4.302 -7.026 1.00 94.12 86 GLY A O 1
ATOM 637 N N . ALA A 1 87 ? 7.697 4.387 -9.259 1.00 93.19 87 ALA A N 1
ATOM 638 C CA . ALA A 1 87 ? 7.202 5.763 -9.308 1.00 93.19 87 ALA A CA 1
ATOM 639 C C . ALA A 1 87 ? 5.867 5.927 -8.563 1.00 93.19 87 ALA A C 1
ATOM 641 O O . ALA A 1 87 ? 5.677 6.901 -7.836 1.00 93.19 87 ALA A O 1
ATOM 642 N N . THR A 1 88 ? 4.960 4.957 -8.698 1.00 94.38 88 THR A N 1
ATOM 643 C CA . THR A 1 88 ? 3.694 4.926 -7.950 1.00 94.38 88 THR A CA 1
ATOM 644 C C . THR A 1 88 ? 3.934 4.777 -6.446 1.00 94.38 88 THR A C 1
ATOM 646 O O . THR A 1 88 ? 3.329 5.499 -5.654 1.00 94.38 88 THR A O 1
ATOM 649 N N . GLY A 1 89 ? 4.861 3.904 -6.042 1.00 94.94 89 GLY A N 1
ATOM 650 C CA . GLY A 1 89 ? 5.268 3.729 -4.647 1.00 94.94 89 GLY A CA 1
ATOM 651 C C . GLY A 1 89 ? 5.857 5.002 -4.035 1.00 94.94 89 GLY A C 1
ATOM 652 O O . GLY A 1 89 ? 5.452 5.393 -2.942 1.00 94.94 89 GLY A O 1
ATOM 653 N N . ASN A 1 90 ? 6.737 5.688 -4.766 1.00 95.62 90 ASN A N 1
ATOM 654 C CA . ASN A 1 90 ? 7.338 6.953 -4.340 1.00 95.62 90 ASN A CA 1
ATOM 655 C C . ASN A 1 90 ? 6.298 8.077 -4.241 1.00 95.62 90 ASN A C 1
ATOM 657 O O . ASN A 1 90 ? 6.309 8.848 -3.283 1.00 95.62 90 ASN A O 1
ATOM 661 N N . ALA A 1 91 ? 5.364 8.154 -5.193 1.00 96.12 91 ALA A N 1
ATOM 662 C CA . ALA A 1 91 ? 4.269 9.117 -5.138 1.00 96.12 91 ALA A CA 1
ATOM 663 C C . ALA A 1 91 ? 3.360 8.863 -3.922 1.00 96.12 91 ALA A C 1
ATOM 665 O O . ALA A 1 91 ? 2.999 9.802 -3.214 1.00 96.12 91 ALA A O 1
ATOM 666 N N . ALA A 1 92 ? 3.042 7.598 -3.627 1.00 96.31 92 ALA A N 1
ATOM 667 C CA . ALA A 1 92 ? 2.301 7.231 -2.425 1.00 96.31 92 ALA A CA 1
ATOM 668 C C . ALA A 1 92 ? 3.055 7.627 -1.148 1.00 96.31 92 ALA A C 1
ATOM 670 O O . ALA A 1 92 ? 2.459 8.218 -0.249 1.00 96.31 92 ALA A O 1
ATOM 671 N N . ASP A 1 93 ? 4.357 7.348 -1.069 1.00 96.94 93 ASP A N 1
ATOM 672 C CA . ASP A 1 93 ? 5.198 7.733 0.068 1.00 96.94 93 ASP A CA 1
ATOM 673 C C . ASP A 1 93 ? 5.208 9.253 0.270 1.00 96.94 93 ASP A C 1
ATOM 675 O O . ASP A 1 93 ? 4.970 9.731 1.380 1.00 96.94 93 ASP A O 1
ATOM 679 N N . ALA A 1 94 ? 5.366 10.028 -0.803 1.00 96.44 94 ALA A N 1
ATOM 680 C CA . ALA A 1 94 ? 5.279 11.482 -0.737 1.00 96.44 94 ALA A CA 1
ATOM 681 C C . ALA A 1 94 ? 3.927 11.951 -0.168 1.00 96.44 94 ALA A C 1
ATOM 683 O O . ALA A 1 94 ? 3.897 12.824 0.699 1.00 96.44 94 ALA A O 1
ATOM 684 N N . VAL A 1 95 ? 2.805 11.343 -0.574 1.00 96.44 95 VAL A N 1
ATOM 685 C CA . VAL A 1 95 ? 1.472 11.680 -0.032 1.00 96.44 95 VAL A CA 1
ATOM 686 C C . VAL A 1 95 ? 1.344 11.307 1.448 1.00 96.44 95 VAL A C 1
ATOM 688 O O . VAL A 1 95 ? 0.769 12.071 2.226 1.00 96.44 95 VAL A O 1
ATOM 691 N N . TRP A 1 96 ? 1.921 10.182 1.876 1.00 96.19 96 TRP A N 1
ATOM 692 C CA . TRP A 1 96 ? 1.983 9.814 3.296 1.00 96.19 96 TRP A CA 1
ATOM 693 C C . TRP A 1 96 ? 2.804 10.806 4.131 1.00 96.19 96 TRP A C 1
ATOM 695 O O . TRP A 1 96 ? 2.448 11.083 5.280 1.00 96.19 96 TRP A O 1
ATOM 705 N N . LEU A 1 97 ? 3.856 11.384 3.546 1.00 94.88 97 LEU A N 1
ATOM 706 C CA . LEU A 1 97 ? 4.628 12.483 4.140 1.00 94.88 97 LEU A CA 1
ATOM 707 C C . LEU A 1 97 ? 3.901 13.827 4.064 1.00 94.88 97 LEU A C 1
ATOM 709 O O . LEU A 1 97 ? 4.177 14.730 4.850 1.00 94.88 97 LEU A O 1
ATOM 713 N N . GLY A 1 98 ? 2.908 13.934 3.188 1.00 94.31 98 GLY A N 1
ATOM 714 C CA . GLY A 1 98 ? 1.967 15.039 3.142 1.00 94.31 98 GLY A CA 1
ATOM 715 C C . GLY A 1 98 ? 1.919 15.836 1.862 1.00 94.31 98 GLY A C 1
ATOM 716 O O . GLY A 1 98 ? 1.213 16.844 1.844 1.00 94.31 98 GLY A O 1
ATOM 717 N N . ALA A 1 99 ? 2.608 15.382 0.819 1.00 95.38 99 ALA A N 1
ATOM 718 C CA . ALA A 1 99 ? 2.475 15.950 -0.508 1.00 95.38 99 ALA A CA 1
ATOM 719 C C . ALA A 1 99 ? 1.020 15.875 -0.994 1.00 95.38 99 ALA A C 1
ATOM 721 O O . ALA A 1 99 ? 0.285 14.908 -0.767 1.00 95.38 99 ALA A O 1
ATOM 722 N N . SER A 1 100 ? 0.610 16.920 -1.691 1.00 92.44 100 SER A N 1
ATOM 723 C CA . SER A 1 100 ? -0.640 17.008 -2.423 1.00 92.44 100 SER A CA 1
ATOM 724 C C . SER A 1 100 ? -0.451 16.579 -3.882 1.00 92.44 100 SER A C 1
ATOM 726 O O . SER A 1 100 ? 0.659 16.510 -4.407 1.00 92.44 100 SER A O 1
ATOM 728 N N . LEU A 1 101 ? -1.559 16.357 -4.596 1.00 90.69 101 LEU A N 1
ATOM 729 C CA . LEU A 1 101 ? -1.516 16.135 -6.049 1.00 90.69 101 LEU A CA 1
ATOM 730 C C . LEU A 1 101 ? -0.950 17.341 -6.822 1.00 90.69 101 LEU A C 1
ATOM 732 O O . LEU A 1 101 ? -0.533 17.176 -7.965 1.00 90.69 101 LEU A O 1
ATOM 736 N N . ALA A 1 102 ? -0.979 18.547 -6.241 1.00 90.94 102 ALA A N 1
ATOM 737 C CA . ALA A 1 102 ? -0.360 19.720 -6.852 1.00 90.94 102 ALA A CA 1
ATOM 738 C C . ALA A 1 102 ? 1.167 19.625 -6.772 1.00 90.94 102 ALA A C 1
ATOM 740 O O . ALA A 1 102 ? 1.812 19.762 -7.806 1.00 90.94 102 ALA A O 1
ATOM 741 N N . ASP A 1 103 ? 1.705 19.264 -5.603 1.00 94.81 103 ASP A N 1
ATOM 742 C CA . ASP A 1 103 ? 3.148 19.079 -5.391 1.00 94.81 103 ASP A CA 1
ATOM 743 C C . ASP A 1 103 ? 3.708 17.976 -6.304 1.00 94.81 103 ASP A C 1
ATOM 745 O O . ASP A 1 103 ? 4.776 18.119 -6.892 1.00 94.81 103 ASP A O 1
ATOM 749 N N . LEU A 1 104 ? 2.952 16.885 -6.494 1.00 93.38 104 LEU A N 1
ATOM 750 C CA . LEU A 1 104 ? 3.307 15.821 -7.444 1.00 93.38 104 LEU A CA 1
ATOM 751 C C . LEU A 1 104 ? 3.223 16.265 -8.911 1.00 93.38 104 LEU A C 1
ATOM 753 O O . LEU A 1 104 ? 3.982 15.793 -9.760 1.00 93.38 104 LEU A O 1
ATOM 757 N N . GLY A 1 105 ? 2.268 17.140 -9.233 1.00 91.19 105 GLY A N 1
ATOM 758 C CA . GLY A 1 105 ? 2.180 17.752 -10.553 1.00 91.19 105 GLY A CA 1
ATOM 759 C C . GLY A 1 105 ? 3.429 18.580 -10.829 1.00 91.19 105 GLY A C 1
ATOM 760 O O . GLY A 1 105 ? 4.133 18.324 -11.803 1.00 91.19 105 GLY A O 1
ATOM 761 N N . GLU A 1 106 ? 3.740 19.501 -9.922 1.00 92.62 106 GLU A N 1
ATOM 762 C CA . GLU A 1 106 ? 4.897 20.389 -9.999 1.00 92.62 106 GLU A CA 1
ATOM 763 C C . GLU A 1 106 ? 6.218 19.617 -10.108 1.00 92.62 106 GLU A C 1
ATOM 765 O O . GLU A 1 106 ? 6.980 19.857 -11.044 1.00 92.62 106 GLU A O 1
ATOM 770 N N . SER A 1 107 ? 6.443 18.616 -9.248 1.00 91.19 107 SER A N 1
ATOM 771 C CA . SER A 1 107 ? 7.680 17.817 -9.243 1.00 91.19 107 SER A CA 1
ATOM 772 C C . SER A 1 107 ? 7.899 16.986 -10.508 1.00 91.19 107 SER A C 1
ATOM 774 O O . SER A 1 107 ? 9.018 16.566 -10.790 1.00 91.19 107 SER A O 1
ATOM 776 N N . THR A 1 108 ? 6.844 16.756 -11.291 1.00 89.31 108 THR A N 1
ATOM 777 C CA . THR A 1 108 ? 6.912 16.025 -12.563 1.00 89.31 108 THR A CA 1
ATOM 778 C C . THR A 1 108 ? 6.735 16.919 -13.787 1.00 89.31 108 THR A C 1
ATOM 780 O O . THR A 1 108 ? 6.493 16.409 -14.885 1.00 89.31 108 THR A O 1
ATOM 783 N N . GLY A 1 109 ? 6.784 18.246 -13.614 1.00 89.06 109 GLY A N 1
ATOM 784 C CA . GLY A 1 109 ? 6.573 19.205 -14.701 1.00 89.06 109 GLY A CA 1
ATOM 785 C C . GLY A 1 109 ? 5.180 19.097 -15.337 1.00 89.06 109 GLY A C 1
ATOM 786 O O . GLY A 1 109 ? 4.998 19.370 -16.528 1.00 89.06 109 GLY A O 1
ATOM 787 N N . SER A 1 110 ? 4.186 18.647 -14.571 1.00 90.50 110 SER A N 1
ATOM 788 C CA . SER A 1 110 ? 2.825 18.372 -15.020 1.00 90.50 110 SER A CA 1
ATOM 789 C C . SER A 1 110 ? 1.782 19.146 -14.203 1.00 90.50 110 SER A C 1
ATOM 791 O O . SER A 1 110 ? 2.088 19.867 -13.258 1.00 90.50 110 SER A O 1
ATOM 793 N N . THR A 1 111 ? 0.512 19.072 -14.604 1.00 92.12 111 THR A N 1
ATOM 794 C CA . THR A 1 111 ? -0.570 19.712 -13.840 1.00 92.12 111 THR A CA 1
ATOM 795 C C . THR A 1 111 ? -1.092 18.771 -12.759 1.00 92.12 111 THR A C 1
ATOM 797 O O . THR A 1 111 ? -1.022 17.550 -12.902 1.00 92.12 111 THR A O 1
ATOM 800 N N . ARG A 1 112 ? -1.745 19.322 -11.729 1.00 91.38 112 ARG A N 1
ATOM 801 C CA . ARG A 1 112 ? -2.492 18.538 -10.731 1.00 91.38 112 ARG A CA 1
ATOM 802 C C . ARG A 1 112 ? -3.444 17.513 -11.366 1.00 91.38 112 ARG A C 1
ATOM 804 O O . ARG A 1 112 ? -3.550 16.392 -10.878 1.00 91.38 112 ARG A O 1
ATOM 811 N N . GLN A 1 113 ? -4.131 17.880 -12.451 1.00 91.50 113 GLN A N 1
ATOM 812 C CA . GLN A 1 113 ? -5.063 16.980 -13.140 1.00 91.50 113 GLN A CA 1
ATOM 813 C C . GLN A 1 113 ? -4.334 15.838 -13.859 1.00 91.50 113 GLN A C 1
ATOM 815 O O . GLN A 1 113 ? -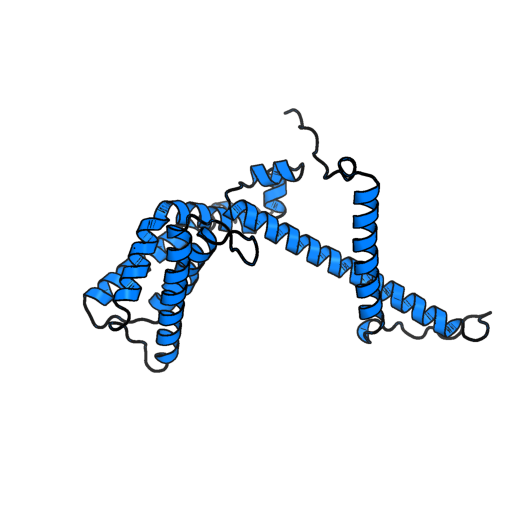4.813 14.706 -13.866 1.00 91.50 113 GLN A O 1
ATOM 820 N N . ALA A 1 114 ? -3.155 16.110 -14.427 1.00 90.69 114 ALA A N 1
ATOM 821 C CA . ALA A 1 114 ? -2.315 15.075 -15.018 1.00 90.69 114 ALA A CA 1
ATOM 822 C C . ALA A 1 114 ? -1.786 14.104 -13.949 1.00 90.69 114 ALA A C 1
ATOM 824 O O . ALA A 1 114 ? -1.858 12.894 -14.156 1.00 90.69 114 ALA A O 1
ATOM 825 N N . ALA A 1 115 ? -1.342 14.612 -12.793 1.00 90.50 115 ALA A N 1
ATOM 826 C CA . ALA A 1 115 ? -0.944 13.786 -11.652 1.00 90.50 115 ALA A CA 1
ATOM 827 C C . ALA A 1 115 ? -2.108 12.919 -11.141 1.00 90.50 115 ALA A C 1
ATOM 829 O O . ALA A 1 115 ? -1.937 11.721 -10.941 1.00 90.50 115 ALA A O 1
ATOM 830 N N . ARG A 1 116 ? -3.316 13.490 -11.026 1.00 91.00 116 ARG A N 1
ATOM 831 C CA . ARG A 1 116 ? -4.535 12.748 -10.664 1.00 91.00 116 ARG A CA 1
ATOM 832 C C . ARG A 1 116 ? -4.828 11.604 -11.637 1.00 91.00 116 ARG A C 1
ATOM 834 O O . ARG A 1 116 ? -5.108 10.496 -11.202 1.00 91.00 116 ARG A O 1
ATOM 841 N N . LYS A 1 117 ? -4.766 11.867 -12.947 1.00 92.56 117 LYS A N 1
ATOM 842 C CA . LYS A 1 117 ? -4.996 10.841 -13.977 1.00 92.56 117 LYS A CA 1
ATOM 843 C C . LYS A 1 117 ? -3.921 9.753 -13.945 1.00 92.56 117 LYS A C 1
ATOM 845 O O . LYS A 1 117 ? -4.221 8.596 -14.213 1.00 92.56 117 LYS A O 1
ATOM 850 N N . ARG A 1 118 ? -2.674 10.129 -13.650 1.00 93.06 118 ARG A N 1
ATOM 851 C CA . ARG A 1 118 ? -1.539 9.205 -13.568 1.00 93.06 118 ARG A CA 1
ATOM 852 C C . ARG A 1 118 ? -1.617 8.296 -12.341 1.00 93.06 118 ARG A C 1
ATOM 854 O O . ARG A 1 118 ? -1.263 7.130 -12.456 1.00 93.06 118 ARG A O 1
ATOM 861 N N . TRP A 1 119 ? -2.082 8.814 -11.205 1.00 94.12 119 TRP A N 1
ATOM 862 C CA . TRP A 1 119 ? -2.180 8.065 -9.953 1.00 94.12 119 TRP A CA 1
ATOM 863 C C . TRP A 1 119 ? -3.560 8.240 -9.297 1.00 94.12 119 TRP A C 1
ATOM 865 O O . TRP A 1 119 ? -3.699 9.003 -8.333 1.00 94.12 119 TRP A O 1
ATOM 875 N N . PRO A 1 120 ? -4.592 7.547 -9.812 1.00 89.56 120 PRO A N 1
ATOM 876 C CA . PRO A 1 120 ? -5.967 7.708 -9.337 1.00 89.56 120 PRO A CA 1
ATOM 877 C C . PRO A 1 120 ? -6.131 7.355 -7.848 1.00 89.56 120 PRO A C 1
ATOM 879 O O . PRO A 1 120 ? -6.851 8.046 -7.126 1.00 89.56 120 PRO A O 1
ATOM 882 N N . ASP A 1 121 ? -5.384 6.365 -7.352 1.00 88.44 121 ASP A N 1
ATOM 883 C CA . ASP A 1 121 ? -5.527 5.846 -5.984 1.00 88.44 121 ASP A CA 1
ATOM 884 C C . ASP A 1 121 ? -4.984 6.787 -4.890 1.00 88.44 121 ASP A C 1
ATOM 886 O O . ASP A 1 121 ? -5.310 6.644 -3.706 1.00 88.44 121 ASP A O 1
ATOM 890 N N . LEU A 1 122 ? -4.184 7.801 -5.252 1.00 92.25 122 LEU A N 1
ATOM 891 C CA . LEU A 1 122 ? -3.581 8.718 -4.273 1.00 92.25 122 LEU A CA 1
ATOM 892 C C . LEU A 1 122 ? -4.610 9.594 -3.561 1.00 92.25 122 LEU A C 1
ATOM 894 O O . LEU A 1 122 ? -4.356 10.053 -2.446 1.00 92.25 122 LEU A O 1
ATOM 898 N N . GLY A 1 123 ? -5.786 9.801 -4.162 1.00 90.06 123 GLY A N 1
ATOM 899 C CA . GLY A 1 123 ? -6.887 10.507 -3.510 1.00 90.06 123 GLY A CA 1
ATOM 900 C C . GLY A 1 123 ? -7.319 9.822 -2.210 1.00 90.06 123 GLY A C 1
ATOM 901 O O . GLY A 1 123 ? -7.528 10.500 -1.200 1.00 90.06 123 GLY A O 1
ATOM 902 N N . ARG A 1 124 ? -7.381 8.482 -2.205 1.00 92.25 124 ARG A N 1
ATOM 903 C CA . ARG A 1 124 ? -7.692 7.697 -1.002 1.00 92.25 124 ARG A CA 1
ATOM 904 C C . ARG A 1 124 ? -6.587 7.844 0.040 1.00 92.25 124 ARG A C 1
ATOM 906 O O . ARG A 1 124 ? -6.887 8.165 1.186 1.00 92.25 124 ARG A O 1
ATOM 913 N N . ILE A 1 125 ? -5.321 7.692 -0.361 1.00 94.50 125 ILE A N 1
ATOM 914 C CA . ILE A 1 125 ? -4.171 7.825 0.551 1.00 94.50 125 ILE A CA 1
ATOM 915 C C . ILE A 1 125 ? -4.155 9.204 1.219 1.00 94.50 125 ILE A C 1
ATOM 917 O O . ILE A 1 125 ? -3.989 9.296 2.434 1.00 94.50 125 ILE A O 1
ATOM 921 N N . TYR A 1 126 ? -4.394 10.274 0.458 1.00 93.38 126 TYR A N 1
ATOM 922 C CA . TYR A 1 126 ? -4.458 11.632 0.996 1.00 93.38 126 TYR A CA 1
ATOM 923 C C . TYR A 1 126 ? -5.550 11.783 2.068 1.00 93.38 126 TYR A C 1
ATOM 925 O O . TYR A 1 126 ? -5.286 12.346 3.134 1.00 93.38 126 TYR A O 1
ATOM 933 N N . ARG A 1 127 ? -6.764 11.268 1.814 1.00 94.50 127 ARG A N 1
ATOM 934 C CA . ARG A 1 127 ? -7.876 11.317 2.781 1.00 94.50 127 ARG A CA 1
ATOM 935 C C . ARG A 1 127 ? -7.553 10.534 4.050 1.00 94.50 127 ARG A C 1
ATOM 937 O O . ARG A 1 127 ? -7.697 11.086 5.138 1.00 94.50 127 ARG A O 1
ATOM 944 N N . ILE A 1 128 ? -7.048 9.306 3.903 1.00 96.38 128 ILE A N 1
ATOM 945 C CA . ILE A 1 128 ? -6.622 8.462 5.028 1.00 96.38 128 ILE A CA 1
ATOM 946 C C . ILE A 1 128 ? -5.574 9.193 5.860 1.00 96.38 128 ILE A C 1
ATOM 948 O O . ILE A 1 128 ? -5.769 9.397 7.054 1.00 96.38 128 ILE A O 1
ATOM 952 N N . ARG A 1 129 ? -4.485 9.646 5.230 1.00 95.56 129 ARG A N 1
ATOM 953 C CA . ARG A 1 129 ? -3.399 10.351 5.915 1.00 95.56 129 ARG A CA 1
ATOM 954 C C . ARG A 1 129 ? -3.918 11.570 6.667 1.00 95.56 129 ARG A C 1
ATOM 956 O O . ARG A 1 129 ? -3.571 11.758 7.831 1.00 95.56 129 ARG A O 1
ATOM 963 N N . ARG A 1 130 ? -4.748 12.396 6.021 1.00 95.25 130 ARG A N 1
ATOM 964 C CA . ARG A 1 130 ? -5.327 13.597 6.636 1.00 95.25 130 ARG A CA 1
ATOM 965 C C . ARG A 1 130 ? -6.159 13.237 7.863 1.00 95.25 130 ARG A C 1
ATOM 967 O O . ARG A 1 130 ? -5.943 13.828 8.916 1.00 95.25 130 ARG A O 1
ATOM 974 N N . TRP A 1 131 ? -7.059 12.266 7.741 1.00 96.50 131 TRP A N 1
ATOM 975 C CA . TRP A 1 131 ? -7.919 11.843 8.842 1.00 96.50 131 TRP A CA 1
ATOM 976 C C . TRP A 1 131 ? -7.113 11.249 10.000 1.00 96.50 131 TRP A C 1
ATOM 978 O O . TRP A 1 131 ? -7.250 11.715 11.128 1.00 96.50 131 TRP A O 1
ATOM 988 N N . VAL A 1 132 ? -6.211 10.304 9.720 1.00 96.44 132 VAL A N 1
ATOM 989 C CA . VAL A 1 132 ? -5.393 9.633 10.742 1.00 96.44 132 VAL A CA 1
ATOM 990 C C . VAL A 1 132 ? -4.521 10.638 11.494 1.00 96.44 132 VAL A C 1
ATOM 992 O O . VAL A 1 132 ? -4.474 10.617 12.721 1.00 96.44 132 VAL A O 1
ATOM 995 N N . SER A 1 133 ? -3.873 11.564 10.779 1.00 94.81 133 SER A N 1
ATOM 996 C CA . SER A 1 133 ? -3.040 12.595 11.413 1.00 94.81 133 SER A CA 1
ATOM 997 C C . SER A 1 133 ? -3.834 13.548 12.316 1.00 94.81 133 SER A C 1
ATOM 999 O O . SER A 1 133 ? -3.302 14.004 13.323 1.00 94.81 133 SER A O 1
ATOM 1001 N N . GLY A 1 134 ? -5.105 13.815 11.990 1.00 96.12 134 GLY A N 1
ATOM 1002 C CA . GLY A 1 134 ? -5.987 14.680 12.777 1.00 96.12 134 GLY A CA 1
ATOM 1003 C C . GLY A 1 134 ? -6.593 14.022 14.019 1.00 96.12 134 GLY A C 1
ATOM 1004 O O . GLY A 1 134 ? -7.011 14.740 14.917 1.00 96.12 134 GLY A O 1
ATOM 1005 N N . HIS A 1 135 ? -6.617 12.687 14.087 1.00 97.50 135 HIS A N 1
ATOM 1006 C CA . HIS A 1 135 ? -7.253 11.927 15.176 1.00 97.50 135 HIS A CA 1
ATOM 1007 C C . HIS A 1 135 ? -6.264 11.031 15.933 1.00 97.50 135 HIS A C 1
ATOM 1009 O O . HIS A 1 135 ? -6.670 10.166 16.699 1.00 97.50 135 HIS A O 1
ATOM 1015 N N . ALA A 1 136 ? -4.957 11.196 15.721 1.00 96.44 136 ALA A N 1
ATOM 1016 C CA . ALA A 1 136 ? -3.957 10.217 16.141 1.00 96.44 136 ALA A CA 1
ATOM 1017 C C . ALA A 1 136 ? -4.036 9.823 17.628 1.00 96.44 136 ALA A C 1
ATOM 1019 O O . ALA A 1 136 ? -3.942 8.641 17.950 1.00 96.44 136 ALA A O 1
ATOM 1020 N N . ALA A 1 137 ? -4.236 10.797 18.522 1.00 96.38 137 ALA A N 1
ATOM 1021 C CA . ALA A 1 137 ? -4.352 10.552 19.961 1.00 96.38 137 ALA A CA 1
ATOM 1022 C C . ALA A 1 137 ? -5.618 9.752 20.320 1.00 96.38 137 ALA A C 1
ATOM 1024 O O . ALA A 1 137 ? -5.547 8.797 21.096 1.00 96.38 137 ALA A O 1
ATOM 1025 N N . ASP A 1 138 ? -6.754 10.093 19.711 1.00 97.81 138 ASP A N 1
ATOM 1026 C CA . ASP A 1 138 ? -8.028 9.404 19.931 1.00 97.81 138 ASP A CA 1
ATOM 1027 C C . ASP A 1 138 ? -7.965 7.966 19.408 1.00 97.81 138 ASP A C 1
ATOM 1029 O O . ASP A 1 138 ? -8.397 7.033 20.082 1.00 97.81 138 ASP A O 1
ATOM 1033 N N . LEU A 1 139 ? -7.348 7.768 18.238 1.00 98.25 139 LEU A N 1
ATOM 1034 C CA . LEU A 1 139 ? -7.144 6.440 17.661 1.00 98.25 139 LEU A CA 1
ATOM 1035 C C . LEU A 1 139 ? -6.285 5.573 18.578 1.00 98.25 139 LEU A C 1
ATOM 1037 O O . LEU A 1 139 ? -6.689 4.464 18.906 1.00 98.25 139 LEU A O 1
ATOM 1041 N N . ILE A 1 140 ? -5.145 6.085 19.050 1.00 98.38 140 ILE A N 1
ATOM 1042 C CA . ILE A 1 140 ? -4.286 5.363 20.001 1.00 98.38 140 ILE A CA 1
ATOM 1043 C C . ILE A 1 140 ? -5.058 5.010 21.278 1.00 98.38 140 ILE A C 1
ATOM 1045 O O . ILE A 1 140 ? -4.902 3.909 21.802 1.00 98.38 140 ILE A O 1
ATOM 1049 N N . THR A 1 141 ? -5.909 5.917 21.760 1.00 98.44 141 THR A N 1
ATOM 1050 C CA . THR A 1 141 ? -6.742 5.681 22.945 1.00 98.44 141 THR A CA 1
ATOM 1051 C C . THR A 1 141 ? -7.710 4.523 22.719 1.00 98.44 141 THR A C 1
ATOM 1053 O O . THR A 1 141 ? -7.750 3.602 23.528 1.00 98.44 141 THR A O 1
ATOM 1056 N N . VAL A 1 142 ? -8.433 4.507 21.597 1.00 98.62 142 VAL A N 1
ATOM 1057 C CA . VAL A 1 142 ? -9.373 3.421 21.275 1.00 98.62 142 VAL A CA 1
ATOM 1058 C C . VAL A 1 142 ? -8.653 2.091 21.047 1.00 98.62 142 VAL A C 1
ATOM 1060 O O . VAL A 1 142 ? -9.125 1.058 21.518 1.00 98.62 142 VAL A O 1
ATOM 1063 N N . LEU A 1 143 ? -7.495 2.099 20.380 1.00 98.62 143 LEU A N 1
ATOM 1064 C CA . LEU A 1 143 ? -6.685 0.891 20.206 1.00 98.62 143 LEU A CA 1
ATOM 1065 C C . LEU A 1 143 ? -6.252 0.303 21.558 1.00 98.62 143 LEU A C 1
ATOM 1067 O O . LEU A 1 143 ? -6.371 -0.904 21.749 1.00 98.62 143 LEU A O 1
ATOM 1071 N N . ARG A 1 144 ? -5.816 1.148 22.506 1.00 98.62 144 ARG A N 1
ATOM 1072 C CA . ARG A 1 144 ? -5.496 0.732 23.883 1.00 98.62 144 ARG A CA 1
ATOM 1073 C C . ARG A 1 144 ? -6.712 0.176 24.611 1.00 98.62 144 ARG A C 1
ATOM 1075 O O . ARG A 1 144 ? -6.619 -0.899 25.177 1.00 98.62 144 ARG A O 1
ATOM 1082 N N . MET A 1 145 ? -7.861 0.853 24.532 1.00 98.56 145 MET A N 1
ATOM 1083 C CA . MET A 1 145 ? -9.098 0.370 25.158 1.00 98.56 145 MET A CA 1
ATOM 1084 C C . MET A 1 145 ? -9.465 -1.043 24.693 1.00 98.56 145 MET A C 1
ATOM 1086 O O . MET A 1 145 ? -9.911 -1.852 25.498 1.00 98.56 145 MET A O 1
ATOM 1090 N N . VAL A 1 146 ? -9.293 -1.342 23.403 1.00 98.56 146 VAL A N 1
ATOM 1091 C CA . VAL A 1 146 ? -9.570 -2.678 22.855 1.00 98.56 146 VAL A CA 1
ATOM 1092 C C . VAL A 1 146 ? -8.524 -3.691 23.324 1.00 98.56 146 VAL A C 1
ATOM 1094 O O . VAL A 1 146 ? -8.885 -4.786 23.744 1.00 98.56 146 VAL A O 1
ATOM 1097 N N . ASP A 1 147 ? -7.239 -3.337 23.294 1.00 98.50 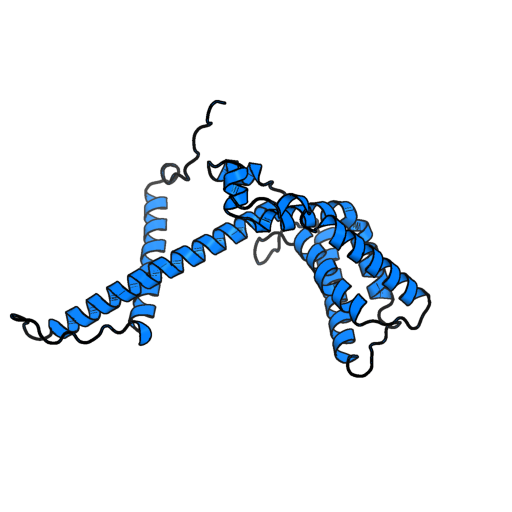147 ASP A N 1
ATOM 1098 C CA . ASP A 1 147 ? -6.150 -4.213 23.747 1.00 98.50 147 ASP A CA 1
ATOM 1099 C C . ASP A 1 147 ? -6.266 -4.571 25.244 1.00 98.50 147 ASP A C 1
ATOM 1101 O O . ASP A 1 147 ? -6.230 -5.749 25.619 1.00 98.50 147 ASP A O 1
ATOM 1105 N N . ASP A 1 148 ? -6.541 -3.569 26.087 1.00 98.44 148 ASP A N 1
ATOM 1106 C CA . ASP A 1 148 ? -6.736 -3.705 27.536 1.00 98.44 148 ASP A CA 1
ATOM 1107 C C . ASP A 1 148 ? -7.902 -4.649 27.881 1.00 98.44 148 ASP A C 1
ATOM 1109 O O . ASP A 1 148 ? -7.898 -5.304 28.925 1.00 98.44 148 ASP A O 1
ATOM 1113 N N . GLN A 1 149 ? -8.903 -4.747 26.999 1.00 98.31 149 GLN A N 1
ATOM 1114 C CA . GLN A 1 149 ? -10.083 -5.602 27.169 1.00 98.31 149 GLN A CA 1
ATOM 1115 C C . GLN A 1 149 ? -9.987 -6.944 26.426 1.00 98.31 149 GLN A C 1
ATOM 1117 O O . GLN A 1 149 ? -10.973 -7.679 26.367 1.00 98.31 149 GLN A O 1
ATOM 1122 N N . SER A 1 150 ? -8.810 -7.315 25.911 1.00 97.31 150 SER A N 1
ATOM 1123 C CA . SER A 1 150 ? -8.598 -8.537 25.115 1.00 97.31 150 SER A CA 1
ATOM 1124 C C . SER A 1 150 ? -9.142 -9.822 25.761 1.00 97.31 150 SER A C 1
ATOM 1126 O O . SER A 1 150 ? -9.722 -10.667 25.078 1.00 97.31 150 SER A O 1
ATOM 1128 N N . THR A 1 151 ? -9.025 -9.963 27.085 1.00 97.25 151 THR A N 1
ATOM 1129 C CA . THR A 1 151 ? -9.529 -11.139 27.829 1.00 97.25 151 THR A CA 1
ATOM 1130 C C . THR A 1 151 ? -11.058 -11.194 27.950 1.00 97.25 151 THR A C 1
ATOM 1132 O O . THR A 1 151 ? -11.617 -12.274 28.173 1.00 97.25 151 THR A O 1
ATOM 1135 N N . GLY A 1 152 ? -11.729 -10.052 27.768 1.00 97.25 152 GLY A N 1
ATOM 1136 C CA . GLY A 1 152 ? -13.182 -9.881 27.788 1.00 97.25 152 GLY A CA 1
ATOM 1137 C C . GLY A 1 152 ? -13.859 -10.129 26.437 1.00 97.25 152 GLY A C 1
ATOM 1138 O O . GLY A 1 152 ? -15.052 -9.853 26.299 1.00 97.25 152 GLY A O 1
ATOM 1139 N N . TYR A 1 153 ? -13.126 -10.639 25.443 1.00 98.19 153 TYR A N 1
ATOM 1140 C CA . TYR A 1 153 ? -13.667 -11.005 24.138 1.00 98.19 153 TYR A CA 1
ATOM 1141 C C . TYR A 1 153 ? -13.806 -12.518 23.958 1.00 98.19 153 TYR A C 1
ATOM 1143 O O . TYR A 1 153 ? -13.039 -13.336 24.479 1.00 98.19 153 TYR A O 1
ATOM 1151 N N . ARG A 1 154 ? -14.813 -12.900 23.175 1.00 97.25 154 ARG A N 1
ATOM 1152 C CA . ARG A 1 154 ? -15.042 -14.263 22.692 1.00 97.25 154 ARG A CA 1
ATOM 1153 C C . ARG A 1 154 ? -15.384 -14.237 21.213 1.00 97.25 154 ARG A C 1
ATOM 1155 O O . ARG A 1 154 ? -16.029 -13.307 20.741 1.00 97.25 154 ARG A O 1
ATOM 1162 N N . ALA A 1 155 ? -14.971 -15.272 20.496 1.00 95.62 155 ALA A N 1
ATOM 1163 C CA . ALA A 1 155 ? -15.337 -15.464 19.100 1.00 95.62 155 ALA A CA 1
ATOM 1164 C C . ALA A 1 155 ? -16.557 -16.393 18.979 1.00 95.62 155 ALA A C 1
ATOM 1166 O O . ALA A 1 155 ? -16.790 -17.214 19.874 1.00 95.62 155 ALA A O 1
ATOM 1167 N N . PRO A 1 156 ? -17.295 -16.339 17.856 1.00 91.94 156 PRO A N 1
ATOM 1168 C CA . PRO A 1 156 ? -18.210 -17.406 17.466 1.00 91.94 156 PRO A CA 1
ATOM 1169 C C . PRO A 1 156 ? -17.517 -18.778 17.441 1.00 91.94 156 PRO A C 1
ATOM 1171 O O . PRO A 1 156 ? -16.296 -18.881 17.278 1.00 91.94 156 PRO A O 1
ATOM 1174 N N . ALA A 1 157 ? -18.306 -19.847 17.576 1.00 90.38 157 ALA A N 1
ATOM 1175 C CA . ALA A 1 157 ? -17.791 -21.214 17.533 1.00 90.38 157 ALA A CA 1
ATOM 1176 C C . ALA A 1 157 ? -16.986 -21.462 16.242 1.00 90.38 157 ALA A C 1
ATOM 1178 O O . ALA A 1 157 ? -17.471 -21.195 15.145 1.00 90.38 157 ALA A O 1
ATOM 1179 N N . GLY A 1 158 ? -15.759 -21.973 16.385 1.00 92.19 158 GLY A N 1
ATOM 1180 C CA . GLY A 1 158 ? -14.842 -22.231 15.267 1.00 92.19 158 GLY A CA 1
ATOM 1181 C C . GLY A 1 158 ? -13.889 -21.083 14.907 1.00 92.19 158 GLY A C 1
ATOM 1182 O O . GLY A 1 158 ? -13.000 -21.299 14.091 1.00 92.19 158 GLY A O 1
ATOM 1183 N N . SER A 1 159 ? -14.010 -19.906 15.537 1.00 95.88 159 SER A N 1
ATOM 1184 C CA . SER A 1 159 ? -13.190 -18.720 15.214 1.00 95.88 159 SER A CA 1
ATOM 1185 C C . SER A 1 159 ? -12.293 -18.233 16.360 1.00 95.88 159 SER A C 1
ATOM 1187 O O . SER A 1 159 ? -11.726 -17.146 16.268 1.00 95.88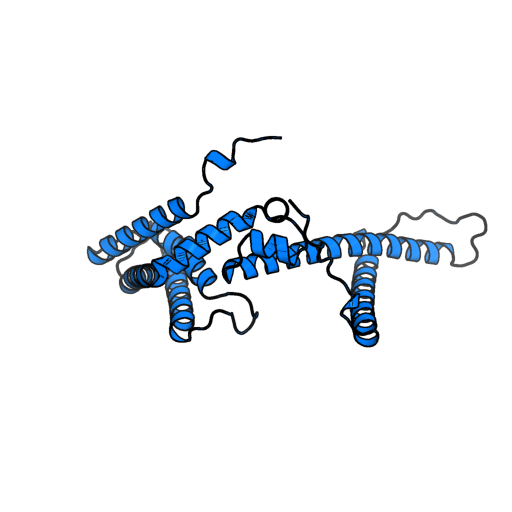 159 SER A O 1
ATOM 1189 N N . ALA A 1 160 ? -12.154 -19.006 17.443 1.00 96.06 160 ALA A N 1
ATOM 1190 C CA . ALA A 1 160 ? -11.362 -18.613 18.615 1.00 96.06 160 ALA A CA 1
ATOM 1191 C C . ALA A 1 160 ? -9.890 -18.341 18.259 1.00 96.06 160 ALA A C 1
ATOM 1193 O O . ALA A 1 160 ? -9.388 -17.256 18.540 1.00 96.06 160 ALA A O 1
ATOM 1194 N N . ASP A 1 161 ? -9.245 -19.257 17.529 1.00 97.50 161 ASP A N 1
ATOM 1195 C CA . ASP A 1 161 ? -7.847 -19.097 17.102 1.00 97.50 161 ASP A CA 1
ATOM 1196 C C . ASP A 1 161 ? -7.645 -17.866 16.204 1.00 97.50 161 ASP A C 1
ATOM 1198 O O . ASP A 1 161 ? -6.615 -17.191 16.274 1.00 97.50 161 ASP A O 1
ATOM 1202 N N . ALA A 1 162 ? -8.641 -17.551 15.366 1.00 97.81 162 ALA A N 1
ATOM 1203 C CA . ALA A 1 162 ? -8.614 -16.382 14.494 1.00 97.81 162 ALA A CA 1
ATOM 1204 C C . ALA A 1 162 ? -8.723 -15.077 15.295 1.00 97.81 162 ALA A C 1
ATOM 1206 O O . ALA A 1 162 ? -7.987 -14.131 15.012 1.00 97.81 162 ALA A O 1
ATOM 1207 N N . LEU A 1 163 ? -9.588 -15.033 16.314 1.00 98.19 163 LEU A N 1
ATOM 1208 C CA . LEU A 1 163 ? -9.684 -13.886 17.217 1.00 98.19 163 LEU A CA 1
ATOM 1209 C C . LEU A 1 163 ? -8.391 -13.706 18.023 1.00 98.19 163 LEU A C 1
ATOM 1211 O O . LEU A 1 163 ? -7.873 -12.595 18.082 1.00 98.19 163 LEU A O 1
ATOM 1215 N N . ASP A 1 164 ? -7.821 -14.780 18.568 1.00 98.12 164 ASP A N 1
ATOM 1216 C CA . ASP A 1 164 ? -6.557 -14.719 19.313 1.00 98.12 164 ASP A CA 1
ATOM 1217 C C . ASP A 1 164 ? -5.396 -14.240 18.429 1.00 98.12 164 ASP A C 1
ATOM 1219 O O . ASP A 1 164 ? -4.532 -13.466 18.854 1.00 98.12 164 ASP A O 1
ATOM 1223 N N . ALA A 1 165 ? -5.354 -14.679 17.167 1.00 98.38 165 ALA A N 1
ATOM 1224 C CA . ALA A 1 165 ? -4.407 -14.163 16.186 1.00 98.38 165 ALA A CA 1
ATOM 1225 C C . ALA A 1 165 ? -4.643 -12.672 15.888 1.00 98.38 165 ALA A C 1
ATOM 1227 O O . ALA A 1 165 ? -3.679 -11.907 15.843 1.00 98.38 165 ALA A O 1
ATOM 1228 N N . ALA A 1 166 ? -5.900 -12.249 15.731 1.00 98.44 166 ALA A N 1
ATOM 1229 C CA . ALA A 1 166 ? -6.258 -10.858 15.472 1.00 98.44 166 ALA A CA 1
ATOM 1230 C C . ALA A 1 166 ? -5.893 -9.934 16.646 1.00 98.44 166 ALA A C 1
ATOM 1232 O O . ALA A 1 166 ? -5.301 -8.881 16.418 1.00 98.44 166 ALA A O 1
ATOM 1233 N N . LEU A 1 167 ? -6.164 -10.347 17.888 1.00 98.56 167 LEU A N 1
ATOM 1234 C CA . LEU A 1 167 ? -5.806 -9.599 19.097 1.00 98.56 167 LEU A CA 1
ATOM 1235 C C . LEU A 1 167 ? -4.288 -9.466 19.245 1.00 98.56 167 LEU A C 1
ATOM 1237 O O . LEU A 1 167 ? -3.791 -8.363 19.445 1.00 98.56 167 LEU A O 1
ATOM 1241 N N . ARG A 1 168 ? -3.523 -10.548 19.040 1.00 98.44 168 ARG A N 1
ATOM 1242 C CA . ARG A 1 168 ? -2.048 -10.475 19.043 1.00 98.44 168 ARG A CA 1
ATOM 1243 C C . ARG A 1 168 ? -1.504 -9.564 17.945 1.00 98.44 168 ARG A C 1
ATOM 1245 O O . ARG A 1 168 ? -0.561 -8.812 18.183 1.00 98.44 168 ARG A O 1
ATOM 1252 N N . ALA A 1 169 ? -2.085 -9.622 16.747 1.00 98.38 169 ALA A N 1
ATOM 1253 C CA . ALA A 1 169 ? -1.695 -8.749 15.646 1.00 98.38 169 ALA A CA 1
ATOM 1254 C C . ALA A 1 169 ? -2.019 -7.277 15.943 1.00 98.38 169 ALA A C 1
ATOM 1256 O O . ALA A 1 169 ? -1.232 -6.400 15.586 1.00 98.38 169 ALA A O 1
ATOM 1257 N N . LEU A 1 170 ? -3.147 -7.003 16.606 1.00 98.56 170 LEU A N 1
ATOM 1258 C CA . LEU A 1 170 ? -3.513 -5.662 17.044 1.00 98.56 170 LEU A CA 1
ATOM 1259 C C . LEU A 1 170 ? -2.553 -5.141 18.121 1.00 98.56 170 LEU A C 1
ATOM 1261 O O . LEU A 1 170 ? -2.032 -4.041 17.962 1.00 98.56 170 LEU A O 1
ATOM 1265 N N . ALA A 1 171 ? -2.266 -5.940 19.151 1.00 98.44 171 ALA A N 1
ATOM 1266 C CA . ALA A 1 171 ? -1.322 -5.593 20.212 1.00 98.44 171 ALA A CA 1
ATOM 1267 C C . ALA A 1 171 ? 0.070 -5.265 19.643 1.00 98.44 171 ALA A C 1
ATOM 1269 O O . ALA A 1 171 ? 0.664 -4.236 19.963 1.00 98.44 171 ALA A O 1
ATOM 1270 N N . GLY A 1 172 ? 0.568 -6.097 18.719 1.00 98.06 172 GLY A N 1
ATOM 1271 C CA . GLY A 1 172 ? 1.826 -5.843 18.013 1.00 98.06 172 GLY A CA 1
ATOM 1272 C C . GLY A 1 172 ? 1.806 -4.535 17.214 1.00 98.06 172 GLY A C 1
ATOM 1273 O O . GLY A 1 172 ? 2.728 -3.728 17.328 1.00 98.06 172 GLY A O 1
ATOM 1274 N N . ALA A 1 173 ? 0.730 -4.281 16.463 1.00 97.44 173 ALA A N 1
ATOM 1275 C CA . ALA A 1 173 ? 0.574 -3.042 15.702 1.00 97.44 173 ALA A CA 1
ATOM 1276 C C . ALA A 1 173 ? 0.493 -1.801 16.610 1.00 97.44 173 ALA A C 1
ATOM 1278 O O . ALA A 1 173 ? 1.075 -0.767 16.286 1.00 97.44 173 ALA A O 1
ATOM 1279 N N . LEU A 1 174 ? -0.187 -1.899 17.757 1.00 97.94 174 LEU A N 1
ATOM 1280 C CA . LEU A 1 174 ? -0.256 -0.830 18.751 1.00 97.94 174 LEU A CA 1
ATOM 1281 C C . LEU A 1 174 ? 1.131 -0.520 19.325 1.00 97.94 174 LEU A C 1
ATOM 1283 O O . LEU A 1 174 ? 1.501 0.649 19.402 1.00 97.94 174 LEU A O 1
ATOM 1287 N N . LEU A 1 175 ? 1.926 -1.536 19.667 1.00 97.00 175 LEU A N 1
ATOM 1288 C CA . LEU A 1 175 ? 3.299 -1.337 20.143 1.00 97.00 175 LEU A CA 1
ATOM 1289 C C . LEU A 1 175 ? 4.170 -0.607 19.113 1.00 97.00 175 LEU A C 1
ATOM 1291 O O . LEU A 1 175 ? 4.920 0.298 19.482 1.00 97.00 175 LEU A O 1
ATOM 1295 N N . ASP A 1 176 ? 4.058 -0.956 17.830 1.00 94.44 176 ASP A N 1
ATOM 1296 C CA . ASP A 1 176 ? 4.793 -0.267 16.766 1.00 94.44 176 ASP A CA 1
ATOM 1297 C C . ASP A 1 176 ? 4.323 1.186 16.588 1.00 94.44 176 ASP A C 1
ATOM 1299 O O . ASP A 1 176 ? 5.152 2.090 16.473 1.00 94.44 176 ASP A O 1
ATOM 1303 N N . VAL A 1 177 ? 3.009 1.437 16.643 1.00 95.38 177 VAL A N 1
ATOM 1304 C CA . VAL A 1 177 ? 2.440 2.796 16.609 1.00 95.38 177 VAL A CA 1
ATOM 1305 C C . VAL A 1 177 ? 2.941 3.640 17.781 1.00 95.38 177 VAL A C 1
ATOM 1307 O O . VAL A 1 177 ? 3.313 4.798 17.580 1.00 95.38 177 VAL A O 1
ATOM 1310 N N . LEU A 1 178 ? 2.963 3.083 18.994 1.00 95.19 178 LEU A N 1
ATOM 1311 C CA . LEU A 1 178 ? 3.450 3.778 20.185 1.00 95.19 178 LEU A CA 1
ATOM 1312 C C . LEU A 1 178 ? 4.944 4.087 20.073 1.00 95.19 178 LEU A C 1
ATOM 1314 O O . LEU A 1 178 ? 5.345 5.222 20.313 1.00 95.19 178 LEU A O 1
ATOM 1318 N N . ARG A 1 179 ? 5.757 3.133 19.605 1.00 92.94 179 ARG A N 1
ATOM 1319 C CA . ARG A 1 179 ? 7.194 3.348 19.371 1.00 92.94 179 ARG A CA 1
ATOM 1320 C C . ARG A 1 179 ? 7.454 4.486 18.377 1.00 92.94 179 ARG A C 1
ATOM 1322 O O . ARG A 1 179 ? 8.316 5.335 18.615 1.00 92.94 179 ARG A O 1
ATOM 1329 N N . ASP A 1 180 ? 6.717 4.522 17.269 1.00 89.38 180 ASP A N 1
ATOM 1330 C CA . ASP A 1 180 ? 6.847 5.587 16.267 1.00 89.38 180 ASP A CA 1
ATOM 1331 C C . ASP A 1 180 ? 6.364 6.939 16.815 1.00 89.38 180 ASP A C 1
ATOM 1333 O O . ASP A 1 180 ? 6.944 7.984 16.515 1.00 89.38 180 ASP A O 1
ATOM 1337 N N . HIS A 1 181 ? 5.309 6.932 17.636 1.00 88.00 181 HIS A N 1
ATOM 1338 C CA . HIS A 1 181 ? 4.793 8.136 18.276 1.00 88.00 181 HIS A CA 1
ATOM 1339 C C . HIS A 1 181 ? 5.796 8.725 19.276 1.00 88.00 181 HIS A C 1
ATOM 1341 O O . HIS A 1 181 ? 6.096 9.915 19.184 1.00 88.00 181 HIS A O 1
ATOM 1347 N N . ASP A 1 182 ? 6.342 7.896 20.165 1.00 87.88 182 ASP A N 1
ATOM 1348 C CA . ASP A 1 182 ? 7.242 8.315 21.244 1.00 87.88 182 ASP A CA 1
ATOM 1349 C C . ASP A 1 182 ? 8.619 8.740 20.719 1.00 87.88 182 ASP A C 1
ATOM 1351 O O . ASP A 1 182 ? 9.214 9.697 21.213 1.00 87.88 182 ASP A O 1
ATOM 1355 N N . SER A 1 183 ? 9.126 8.066 19.681 1.00 86.88 183 SER A N 1
ATOM 1356 C CA . SER A 1 183 ? 10.406 8.425 19.053 1.00 86.88 183 SER A CA 1
ATOM 1357 C C . SER A 1 183 ? 10.327 9.672 18.166 1.00 86.88 183 SER A C 1
ATOM 1359 O O . SER A 1 183 ? 11.359 10.208 17.768 1.00 86.88 183 SER A O 1
ATOM 1361 N N . GLY A 1 184 ? 9.117 10.108 17.795 1.00 85.56 184 GLY A N 1
ATOM 1362 C CA . GLY A 1 184 ? 8.902 1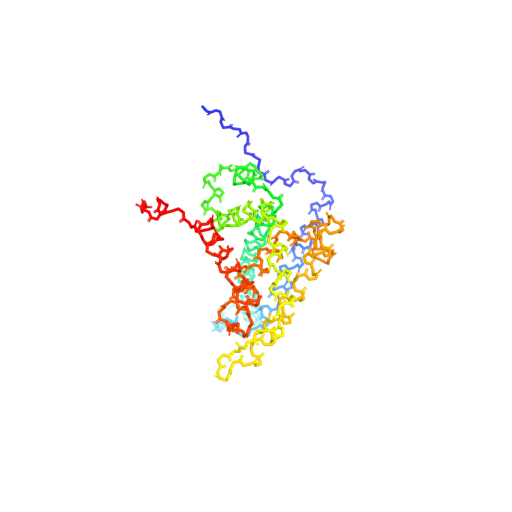1.162 16.801 1.00 85.56 184 GLY A CA 1
ATOM 1363 C C . GLY A 1 184 ? 9.304 10.766 15.373 1.00 85.56 184 GLY A C 1
ATOM 1364 O O . GLY A 1 184 ? 9.299 11.612 14.474 1.00 85.56 184 GLY A O 1
ATOM 1365 N N . THR A 1 185 ? 9.644 9.497 15.140 1.00 87.00 185 THR A N 1
ATOM 1366 C CA . THR A 1 185 ? 10.146 9.021 13.852 1.00 87.00 185 THR A CA 1
ATOM 1367 C C . THR A 1 185 ? 9.009 8.915 12.837 1.00 87.00 185 THR A C 1
ATOM 1369 O O . THR A 1 185 ? 7.953 8.346 13.102 1.00 87.00 185 THR A O 1
ATOM 1372 N N . VAL A 1 186 ? 9.221 9.458 11.637 1.00 88.25 186 VAL A N 1
ATOM 1373 C CA . VAL A 1 186 ? 8.240 9.386 10.539 1.00 88.25 186 VAL A CA 1
ATOM 1374 C C . VAL A 1 186 ? 8.540 8.228 9.579 1.00 88.25 186 VAL A C 1
ATOM 1376 O O . VAL A 1 186 ? 7.620 7.702 8.948 1.00 88.25 186 VAL A O 1
ATOM 1379 N N . LEU A 1 187 ? 9.808 7.820 9.481 1.00 90.75 187 LEU A N 1
ATOM 1380 C CA . LEU A 1 187 ? 10.299 6.829 8.525 1.00 90.75 187 LEU A CA 1
ATOM 1381 C C . LEU A 1 187 ? 10.630 5.494 9.197 1.00 90.75 187 LEU A C 1
ATOM 1383 O O . LEU A 1 187 ? 11.191 5.446 10.284 1.00 90.75 187 LEU A O 1
ATOM 1387 N N . ASP A 1 188 ? 10.343 4.401 8.509 1.00 88.00 188 ASP A N 1
ATOM 1388 C CA . ASP A 1 188 ? 10.833 3.084 8.882 1.00 88.00 188 ASP A CA 1
ATOM 1389 C C . ASP A 1 188 ? 12.367 3.038 8.705 1.00 88.00 188 ASP A C 1
ATOM 1391 O O . ASP A 1 188 ? 12.856 3.350 7.617 1.00 88.00 188 ASP A O 1
ATOM 1395 N N . PRO A 1 189 ? 13.146 2.654 9.731 1.00 84.81 189 PRO A N 1
ATOM 1396 C CA . PRO A 1 189 ? 14.607 2.699 9.667 1.00 84.81 189 PRO A CA 1
ATOM 1397 C C . PRO A 1 189 ? 15.221 1.653 8.725 1.00 84.81 189 PRO A C 1
ATOM 1399 O O . PRO A 1 189 ? 16.371 1.807 8.325 1.00 84.81 189 PRO A O 1
ATOM 1402 N N . GLN A 1 190 ? 14.492 0.591 8.372 1.00 87.50 190 GLN A N 1
ATOM 1403 C CA . GLN A 1 190 ? 14.988 -0.469 7.491 1.00 87.50 190 GLN A CA 1
ATOM 1404 C C . GLN A 1 190 ? 14.726 -0.147 6.022 1.00 87.50 190 GLN A C 1
ATOM 1406 O O . GLN A 1 190 ? 15.550 -0.439 5.159 1.00 87.50 190 GLN A O 1
ATOM 1411 N N . THR A 1 191 ? 13.569 0.442 5.733 1.00 87.88 191 THR A N 1
ATOM 1412 C CA . THR A 1 191 ? 13.113 0.692 4.360 1.00 87.88 191 THR A CA 1
ATOM 1413 C C . THR A 1 191 ? 13.234 2.154 3.939 1.00 87.88 191 THR A C 1
ATOM 1415 O O . THR A 1 191 ? 13.133 2.450 2.751 1.00 87.88 191 THR A O 1
ATOM 1418 N N . GLY A 1 192 ? 13.406 3.078 4.889 1.00 89.25 192 GLY A N 1
ATOM 1419 C CA . GLY A 1 192 ? 13.382 4.524 4.653 1.00 89.25 192 GLY A CA 1
ATOM 1420 C C . GLY A 1 192 ? 12.001 5.069 4.276 1.00 89.25 192 GLY A C 1
ATOM 1421 O O . GLY A 1 192 ? 11.879 6.244 3.933 1.00 89.25 192 GLY A O 1
ATOM 1422 N N . ARG A 1 193 ? 10.950 4.237 4.314 1.00 91.06 193 ARG A N 1
ATOM 1423 C CA . ARG A 1 193 ? 9.605 4.599 3.847 1.00 91.06 193 ARG A CA 1
ATOM 1424 C C . ARG A 1 193 ? 8.755 5.206 4.965 1.00 91.06 193 ARG A C 1
ATOM 1426 O O . ARG A 1 193 ? 8.973 4.893 6.132 1.00 91.06 193 ARG A O 1
ATOM 1433 N N . PRO A 1 194 ? 7.741 6.027 4.651 1.00 90.75 194 PRO A N 1
ATOM 1434 C CA . PRO A 1 194 ? 6.857 6.613 5.657 1.00 90.75 194 PRO A CA 1
ATOM 1435 C C . PRO A 1 194 ? 6.073 5.532 6.402 1.00 90.75 194 PRO A C 1
ATOM 1437 O O . PRO A 1 194 ? 5.306 4.779 5.798 1.00 90.75 194 PRO A O 1
ATOM 1440 N N . ALA A 1 195 ? 6.254 5.480 7.718 1.00 93.00 195 ALA A N 1
ATOM 1441 C CA . ALA A 1 195 ? 5.747 4.403 8.561 1.00 93.00 195 ALA A CA 1
ATOM 1442 C C . ALA A 1 195 ? 4.661 4.881 9.514 1.00 93.00 195 ALA A C 1
ATOM 1444 O O . ALA A 1 195 ? 3.584 4.297 9.543 1.00 93.00 195 ALA A O 1
ATOM 1445 N N . ARG A 1 196 ? 4.903 5.987 10.225 1.00 94.06 196 ARG A N 1
ATOM 1446 C CA . ARG A 1 196 ? 4.073 6.433 11.355 1.00 94.06 196 ARG A CA 1
ATOM 1447 C C . ARG A 1 196 ? 2.577 6.469 11.037 1.00 94.06 196 ARG A C 1
ATOM 1449 O O . ARG A 1 196 ? 1.765 5.839 11.707 1.00 94.06 196 ARG A O 1
ATOM 1456 N N . TRP A 1 197 ? 2.208 7.201 9.988 1.00 95.31 197 TRP A N 1
ATOM 1457 C CA . TRP A 1 197 ? 0.804 7.362 9.603 1.00 95.31 197 TRP A CA 1
ATOM 1458 C C . TRP A 1 197 ? 0.240 6.142 8.883 1.00 95.31 197 TRP A C 1
ATOM 1460 O O . TRP A 1 197 ? -0.943 5.851 9.033 1.00 95.31 197 TRP A O 1
ATOM 1470 N N . ARG A 1 198 ? 1.081 5.421 8.133 1.00 95.56 198 ARG A N 1
ATOM 1471 C CA . ARG A 1 198 ? 0.675 4.208 7.420 1.00 95.56 198 ARG A CA 1
ATOM 1472 C C . ARG A 1 198 ? 0.351 3.085 8.401 1.00 95.56 198 ARG A C 1
ATOM 1474 O O . ARG A 1 198 ? -0.723 2.514 8.319 1.00 95.56 198 ARG A O 1
ATOM 1481 N N . ARG A 1 199 ? 1.220 2.840 9.382 1.00 96.00 199 ARG A N 1
ATOM 1482 C CA . ARG A 1 199 ? 1.015 1.833 10.429 1.00 96.00 199 ARG A CA 1
ATOM 1483 C C . ARG A 1 199 ? -0.202 2.143 11.288 1.00 96.00 199 ARG A C 1
ATOM 1485 O O . ARG A 1 199 ? -0.966 1.233 11.577 1.00 96.00 199 ARG A O 1
ATOM 1492 N N . LEU A 1 200 ? -0.432 3.411 11.647 1.00 97.31 200 LEU A N 1
ATOM 1493 C CA . LEU A 1 200 ? -1.654 3.786 12.364 1.00 97.31 200 LEU A CA 1
ATOM 1494 C C . LEU A 1 200 ? -2.908 3.577 11.501 1.00 97.31 200 LEU A C 1
ATOM 1496 O O . LEU A 1 200 ? -3.912 3.077 12.000 1.00 97.31 200 LEU A O 1
ATOM 1500 N N . ALA A 1 201 ? -2.851 3.902 10.207 1.00 97.31 201 ALA A N 1
ATOM 1501 C CA . ALA A 1 201 ? -3.946 3.604 9.289 1.00 97.31 201 ALA A CA 1
ATOM 1502 C C . ALA A 1 201 ? -4.208 2.095 9.175 1.00 97.31 201 ALA A C 1
ATOM 1504 O O . ALA A 1 201 ? -5.361 1.691 9.261 1.00 97.31 201 ALA A O 1
ATOM 1505 N N . ASP A 1 202 ? -3.166 1.271 9.046 1.00 97.69 202 ASP A N 1
ATOM 1506 C CA . ASP A 1 202 ? -3.280 -0.189 8.960 1.00 97.69 202 ASP A CA 1
ATOM 1507 C C . ASP A 1 202 ? -3.789 -0.801 10.279 1.00 97.69 202 ASP A C 1
ATOM 1509 O O . ASP A 1 202 ? -4.607 -1.724 10.272 1.00 97.69 202 ASP A O 1
ATOM 1513 N N . ALA A 1 203 ? -3.349 -0.274 11.428 1.00 98.25 203 ALA A N 1
ATOM 1514 C CA . ALA A 1 203 ? -3.838 -0.682 12.743 1.00 98.25 203 ALA A CA 1
ATOM 1515 C C . ALA A 1 203 ? -5.349 -0.443 12.881 1.00 98.25 203 ALA A C 1
ATOM 1517 O O . ALA A 1 203 ? -6.050 -1.284 13.436 1.00 98.25 203 ALA A O 1
ATOM 1518 N N . VAL A 1 204 ? -5.863 0.660 12.333 1.00 98.25 204 VAL A N 1
ATOM 1519 C CA . VAL A 1 204 ? -7.300 0.966 12.336 1.00 98.25 204 VAL A CA 1
ATOM 1520 C C . VAL A 1 204 ? -8.045 0.167 11.259 1.00 98.25 204 VAL A C 1
ATOM 1522 O O . VAL A 1 204 ? -8.928 -0.620 11.584 1.00 98.25 204 VAL A O 1
ATOM 1525 N N . ASP A 1 205 ? -7.692 0.329 9.983 1.00 97.94 205 ASP A N 1
ATOM 1526 C CA . ASP A 1 205 ? -8.471 -0.210 8.857 1.00 97.94 205 ASP A CA 1
ATOM 1527 C C . ASP A 1 205 ? -8.448 -1.742 8.806 1.00 97.94 205 ASP A C 1
ATOM 1529 O O . ASP A 1 205 ? -9.458 -2.369 8.491 1.00 97.94 205 ASP A O 1
ATOM 1533 N N . VAL A 1 206 ? -7.306 -2.350 9.149 1.00 98.31 206 VAL A N 1
ATOM 1534 C CA . VAL A 1 206 ? -7.115 -3.803 9.063 1.00 98.31 206 VAL A CA 1
ATOM 1535 C C . VAL A 1 206 ? -7.262 -4.454 10.432 1.00 98.31 206 VAL A C 1
ATOM 1537 O O . VAL A 1 206 ? -8.089 -5.350 10.603 1.00 98.31 206 VAL A O 1
ATOM 1540 N N . ARG A 1 207 ? -6.455 -4.049 11.422 1.00 98.38 207 ARG A N 1
ATOM 1541 C CA . ARG A 1 207 ? -6.347 -4.806 12.686 1.00 98.38 207 ARG A CA 1
ATOM 1542 C C . ARG A 1 207 ? -7.562 -4.607 13.584 1.00 98.38 207 ARG A C 1
ATOM 1544 O O . ARG A 1 207 ? -8.180 -5.591 13.983 1.00 98.38 207 ARG A O 1
ATOM 1551 N N . LEU A 1 208 ? -7.941 -3.358 13.839 1.00 98.62 208 LEU A N 1
ATOM 1552 C CA . LEU A 1 208 ? -9.110 -3.026 14.649 1.00 98.62 208 LEU A CA 1
ATOM 1553 C C . LEU A 1 208 ? -10.400 -3.544 14.005 1.00 98.62 208 LEU A C 1
ATOM 1555 O O . LEU A 1 208 ? -11.237 -4.107 14.705 1.00 98.62 208 LEU A O 1
ATOM 1559 N N . ARG A 1 209 ? -10.536 -3.421 12.676 1.00 98.50 209 ARG A N 1
ATOM 1560 C CA . ARG A 1 209 ? -11.678 -3.973 11.930 1.00 98.50 209 ARG A CA 1
ATOM 1561 C C . ARG A 1 209 ? -11.802 -5.484 12.095 1.00 98.50 209 ARG A C 1
ATOM 1563 O O . ARG A 1 209 ? -12.866 -5.955 12.482 1.00 98.50 209 ARG A O 1
ATOM 1570 N N . THR A 1 210 ? -10.707 -6.221 11.896 1.00 98.38 210 THR A N 1
ATOM 1571 C CA . THR A 1 210 ? -10.697 -7.687 12.059 1.00 98.38 210 THR A CA 1
ATOM 1572 C C . THR A 1 210 ? -11.148 -8.091 13.468 1.00 98.38 210 THR A C 1
ATOM 1574 O O . THR A 1 210 ? -11.953 -9.005 13.625 1.00 98.38 210 THR A O 1
ATOM 1577 N N . VAL A 1 211 ? -10.680 -7.390 14.510 1.00 98.38 211 VAL A N 1
ATOM 1578 C CA . VAL A 1 211 ? -11.131 -7.643 15.889 1.00 98.38 211 VAL A CA 1
ATOM 1579 C C . VAL A 1 211 ? -12.615 -7.305 16.054 1.00 98.38 211 VAL A C 1
ATOM 1581 O O . VAL A 1 211 ? -13.356 -8.116 16.598 1.00 98.38 211 VAL A O 1
ATOM 1584 N N . ALA A 1 212 ? -13.079 -6.156 15.557 1.00 98.06 212 ALA A N 1
ATOM 1585 C CA . ALA A 1 212 ? -14.472 -5.723 15.693 1.00 98.06 212 ALA A CA 1
ATOM 1586 C C . ALA A 1 212 ? -15.487 -6.650 14.992 1.00 98.06 212 ALA A C 1
ATOM 1588 O O . ALA A 1 212 ? -16.645 -6.715 15.424 1.00 98.06 212 ALA A O 1
ATOM 1589 N N . GLU A 1 213 ? -15.056 -7.344 13.933 1.00 97.62 213 GLU A N 1
ATOM 1590 C CA . GLU A 1 213 ? -15.828 -8.347 13.189 1.00 97.62 213 GLU A CA 1
ATOM 1591 C C . GLU A 1 213 ? -15.873 -9.710 13.897 1.00 97.62 213 GLU A C 1
ATOM 1593 O O . GLU A 1 213 ? -16.907 -10.375 13.884 1.00 97.62 213 GLU A O 1
ATOM 1598 N N . LEU A 1 214 ? -14.769 -10.130 14.525 1.00 97.81 214 LEU A N 1
ATOM 1599 C CA . LEU A 1 214 ? -14.658 -11.442 15.173 1.00 97.81 214 LEU A CA 1
ATOM 1600 C C . LEU A 1 214 ? -15.116 -11.446 16.638 1.00 97.81 214 LEU A C 1
ATOM 1602 O O . LEU A 1 214 ? -15.564 -12.480 17.137 1.00 97.81 214 LEU A O 1
ATOM 1606 N N . ALA A 1 215 ? -14.963 -10.328 17.346 1.00 97.69 215 ALA A N 1
ATOM 1607 C CA . ALA A 1 215 ? -15.144 -10.259 18.789 1.00 97.69 215 ALA A CA 1
ATOM 1608 C C . ALA A 1 215 ? -16.604 -10.024 19.202 1.00 97.69 215 ALA A C 1
ATOM 1610 O O . ALA A 1 215 ? -17.295 -9.120 18.728 1.00 97.69 215 ALA A O 1
ATOM 1611 N N . THR A 1 216 ? -17.034 -10.798 20.192 1.00 97.88 216 THR A N 1
ATOM 1612 C CA . THR A 1 216 ? -18.213 -10.559 21.026 1.00 97.88 216 THR A CA 1
ATOM 1613 C C . THR A 1 216 ? -17.740 -10.246 22.442 1.00 97.88 216 THR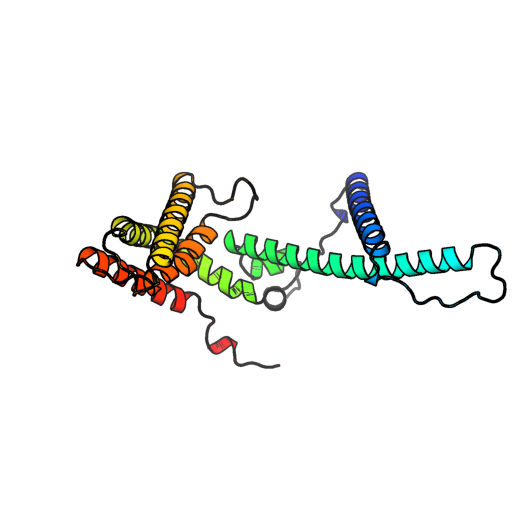 A C 1
ATOM 1615 O O . THR A 1 216 ? -16.939 -10.994 23.004 1.00 97.88 216 THR A O 1
ATOM 1618 N N . ALA A 1 217 ? -18.212 -9.143 23.020 1.00 97.94 217 ALA A N 1
ATOM 1619 C CA . ALA A 1 217 ? -17.875 -8.768 24.388 1.00 97.94 217 ALA A CA 1
ATOM 1620 C C . ALA A 1 217 ? -18.587 -9.658 25.416 1.00 97.94 217 ALA A C 1
ATOM 1622 O O . ALA A 1 217 ? -19.766 -9.978 25.266 1.00 97.94 217 ALA A O 1
ATOM 1623 N N . THR A 1 218 ? -17.875 -10.026 26.481 1.00 98.06 218 THR A N 1
ATOM 1624 C CA . THR A 1 218 ? -18.425 -10.752 27.638 1.00 98.06 218 THR A CA 1
ATOM 1625 C C . THR A 1 218 ? -18.493 -9.904 28.906 1.00 98.06 218 THR A C 1
ATOM 1627 O O . THR A 1 218 ? -18.996 -10.379 29.922 1.00 98.06 218 THR A O 1
ATOM 1630 N N . THR A 1 219 ? -17.982 -8.672 28.868 1.00 98.12 219 THR A N 1
ATOM 1631 C CA . THR A 1 219 ? -18.036 -7.702 29.972 1.00 98.12 219 THR A CA 1
ATOM 1632 C C . THR A 1 219 ? -18.544 -6.342 29.472 1.00 98.12 219 THR A C 1
ATOM 1634 O O . THR A 1 219 ? -18.397 -6.046 28.281 1.00 98.12 219 THR A O 1
ATOM 1637 N N . PRO A 1 220 ? -19.134 -5.498 30.342 1.00 98.31 220 PRO A N 1
ATOM 1638 C CA . PRO A 1 220 ? -19.563 -4.145 29.968 1.00 98.31 220 PRO A CA 1
ATOM 1639 C C . PRO A 1 220 ? -18.422 -3.254 29.448 1.00 98.31 220 PRO A C 1
ATOM 1641 O O . PRO A 1 220 ? -18.610 -2.459 28.525 1.00 98.31 220 PRO A O 1
ATOM 1644 N N . GLU A 1 221 ? -17.224 -3.394 30.014 1.00 98.12 221 GLU A N 1
ATOM 1645 C CA . GLU A 1 221 ? -16.034 -2.640 29.612 1.00 98.12 221 GLU A CA 1
ATOM 1646 C C . GLU A 1 221 ? -15.569 -3.049 28.208 1.00 98.12 221 GLU A C 1
ATOM 1648 O O . GLU A 1 221 ? -15.295 -2.191 27.366 1.00 98.12 221 GLU A O 1
ATOM 1653 N N . ALA A 1 222 ? -15.556 -4.355 27.922 1.00 98.38 222 ALA A N 1
ATOM 1654 C CA . ALA A 1 222 ? -15.252 -4.893 26.601 1.00 98.38 222 ALA A CA 1
ATOM 1655 C C . ALA A 1 222 ? -16.287 -4.448 25.554 1.00 98.38 222 ALA A C 1
ATOM 1657 O O . ALA A 1 222 ? -15.917 -4.114 24.426 1.00 98.38 222 ALA A O 1
ATOM 1658 N N . ASP A 1 223 ? -17.570 -4.395 25.926 1.00 98.56 223 ASP A N 1
ATOM 1659 C CA . ASP A 1 223 ? -18.645 -3.923 25.045 1.00 98.56 223 ASP A CA 1
ATOM 1660 C C . ASP A 1 223 ? -18.481 -2.437 24.710 1.00 98.56 223 ASP A C 1
ATOM 1662 O O . ASP A 1 223 ? -18.517 -2.047 23.542 1.00 98.56 223 ASP A O 1
ATOM 1666 N N . THR A 1 224 ? -18.162 -1.621 25.718 1.00 98.56 224 THR A N 1
ATOM 1667 C CA . THR A 1 224 ? -17.851 -0.195 25.539 1.00 98.56 224 THR A CA 1
ATOM 1668 C C . THR A 1 224 ? -16.657 0.007 24.601 1.00 98.56 224 THR A C 1
ATOM 1670 O O . THR A 1 224 ? -16.716 0.840 23.692 1.00 98.56 224 THR A O 1
ATOM 1673 N N . ALA A 1 225 ? -15.584 -0.774 24.769 1.00 98.56 225 ALA A N 1
ATOM 1674 C CA . ALA A 1 225 ? -14.411 -0.714 23.898 1.00 98.56 225 ALA A CA 1
ATOM 1675 C C . ALA A 1 225 ? -14.737 -1.110 22.443 1.00 98.56 225 ALA A C 1
ATOM 1677 O O . ALA A 1 225 ? -14.316 -0.420 21.511 1.00 98.56 225 ALA A O 1
ATOM 1678 N N . LEU A 1 226 ? -15.543 -2.159 22.221 1.00 98.50 226 LEU A N 1
ATOM 1679 C CA . LEU A 1 226 ? -15.987 -2.540 20.871 1.00 98.50 226 LEU A CA 1
ATOM 1680 C C . LEU A 1 226 ? -16.923 -1.506 20.244 1.00 98.50 226 LEU A C 1
ATOM 1682 O O . LEU A 1 226 ? -16.830 -1.251 19.042 1.00 98.50 226 LEU A O 1
ATOM 1686 N N . ALA A 1 227 ? -17.812 -0.891 21.025 1.00 98.50 227 ALA A N 1
ATOM 1687 C CA . ALA A 1 227 ? -18.666 0.188 20.544 1.00 98.50 227 ALA A CA 1
ATOM 1688 C C . ALA A 1 227 ? -17.830 1.396 20.086 1.00 98.50 227 ALA A C 1
ATOM 1690 O O . ALA A 1 227 ? -18.059 1.922 18.994 1.00 98.50 227 ALA A O 1
ATOM 1691 N N . ALA A 1 228 ? -16.809 1.780 20.861 1.00 98.44 228 ALA A N 1
ATOM 1692 C CA . ALA A 1 228 ? -15.866 2.831 20.482 1.00 98.44 228 ALA A CA 1
ATOM 1693 C C . ALA A 1 228 ? -15.096 2.476 19.198 1.00 98.44 228 ALA A C 1
ATOM 1695 O O . ALA A 1 228 ? -15.037 3.287 18.272 1.00 98.44 228 ALA A O 1
ATOM 1696 N N . ALA A 1 229 ? -14.580 1.246 19.096 1.00 98.50 229 ALA A N 1
ATOM 1697 C CA . ALA A 1 229 ? -13.896 0.753 17.900 1.00 98.50 229 ALA A CA 1
ATOM 1698 C C . ALA A 1 229 ? -14.783 0.829 16.648 1.00 98.50 229 ALA A C 1
ATOM 1700 O O . ALA A 1 229 ? -14.364 1.351 15.615 1.00 98.50 229 ALA A O 1
ATOM 1701 N N . ARG A 1 230 ? -16.036 0.371 16.745 1.00 98.56 230 ARG A N 1
ATOM 1702 C CA . ARG A 1 230 ? -17.010 0.431 15.644 1.00 98.56 230 ARG A CA 1
ATOM 1703 C C . ARG A 1 230 ? -17.347 1.870 15.253 1.00 98.56 230 ARG A C 1
ATOM 1705 O O . ARG A 1 230 ? -17.447 2.158 14.063 1.00 98.56 230 ARG A O 1
ATOM 1712 N N . GLY A 1 231 ? -17.465 2.778 16.222 1.00 98.31 231 GLY A N 1
ATOM 1713 C CA . GLY A 1 231 ? -17.650 4.208 15.962 1.00 98.31 231 GLY A CA 1
ATOM 1714 C C . GLY A 1 231 ? -16.478 4.824 15.190 1.00 98.31 231 GLY A C 1
ATOM 1715 O O . GLY A 1 231 ? -16.690 5.531 14.204 1.00 98.31 231 GLY A O 1
ATOM 1716 N N . VAL A 1 232 ? -15.242 4.501 15.587 1.00 98.31 232 VAL A N 1
ATOM 1717 C CA . VAL A 1 232 ? -14.024 4.924 14.877 1.00 98.31 232 VAL A CA 1
ATOM 1718 C C . VAL A 1 232 ? -14.000 4.391 13.447 1.00 98.31 232 VAL A C 1
ATOM 1720 O O . VAL A 1 232 ? -13.748 5.163 12.524 1.00 98.31 232 VAL A O 1
ATOM 1723 N N . LEU A 1 233 ? -14.297 3.104 13.247 1.00 98.38 233 LEU A N 1
ATOM 1724 C CA . LEU A 1 233 ? -14.328 2.481 11.920 1.00 98.38 233 LEU A CA 1
ATOM 1725 C C . LEU A 1 233 ? -15.398 3.107 11.018 1.00 98.38 233 LEU A C 1
ATOM 1727 O O . LEU A 1 233 ? -15.116 3.426 9.867 1.00 98.38 233 LEU A O 1
ATOM 1731 N N . ALA A 1 234 ? -16.594 3.377 11.547 1.00 97.94 234 ALA A N 1
ATOM 1732 C CA . ALA A 1 234 ? -17.649 4.051 10.794 1.00 97.94 234 ALA A CA 1
ATOM 1733 C C . ALA A 1 234 ? -17.229 5.464 10.349 1.00 97.94 234 ALA A C 1
ATOM 1735 O O . ALA A 1 234 ? -17.478 5.862 9.209 1.00 97.94 234 ALA A O 1
ATOM 1736 N N . HIS A 1 235 ? -16.555 6.222 11.221 1.00 97.19 235 HIS A N 1
ATOM 1737 C CA . HIS A 1 235 ? -16.038 7.544 10.866 1.00 97.19 235 HIS A CA 1
ATOM 1738 C C . HIS A 1 235 ? -14.874 7.456 9.866 1.00 97.19 235 HIS A C 1
ATOM 1740 O O . HIS A 1 235 ? -14.822 8.251 8.926 1.00 97.19 235 HIS A O 1
ATOM 1746 N N . TYR A 1 236 ? -13.977 6.477 10.021 1.00 96.56 236 TYR A N 1
ATOM 1747 C CA . TYR A 1 236 ? -12.908 6.196 9.062 1.00 96.56 236 TYR A CA 1
ATOM 1748 C C . TYR A 1 236 ? -13.477 5.916 7.666 1.00 96.56 236 TYR A C 1
ATOM 1750 O O . TYR A 1 236 ? -13.051 6.534 6.688 1.00 96.56 236 TYR A O 1
ATOM 1758 N N . ASP A 1 237 ? -14.477 5.041 7.570 1.00 96.62 237 ASP A N 1
ATOM 1759 C CA . ASP A 1 237 ? -15.109 4.671 6.303 1.00 96.62 237 ASP A CA 1
ATOM 1760 C C . ASP A 1 237 ? -15.768 5.888 5.643 1.00 96.62 237 ASP A C 1
ATOM 1762 O O . ASP A 1 237 ? -15.533 6.164 4.464 1.00 96.62 237 ASP A O 1
ATOM 1766 N N . ALA A 1 238 ? -16.506 6.691 6.416 1.00 95.06 238 ALA A N 1
ATOM 1767 C CA . ALA A 1 238 ? -17.128 7.918 5.921 1.00 95.06 238 ALA A CA 1
ATOM 1768 C C . ALA A 1 238 ? -16.101 8.959 5.435 1.00 95.06 238 ALA A C 1
ATOM 1770 O O . ALA A 1 238 ? -16.312 9.610 4.412 1.00 95.06 238 ALA A O 1
ATOM 1771 N N . ALA A 1 239 ? -14.982 9.119 6.148 1.00 93.50 239 ALA A N 1
ATOM 1772 C CA . ALA A 1 239 ? -13.963 10.118 5.828 1.00 93.50 239 ALA A CA 1
ATOM 1773 C C . ALA A 1 239 ? -13.052 9.714 4.657 1.00 93.50 239 ALA A C 1
ATOM 1775 O O . ALA A 1 239 ? -12.476 10.578 3.988 1.00 93.50 239 ALA A O 1
ATOM 1776 N N . THR A 1 240 ? -12.881 8.412 4.418 1.00 93.06 240 THR A N 1
ATOM 1777 C CA . THR A 1 240 ? -11.922 7.887 3.433 1.00 93.06 240 THR A CA 1
ATOM 1778 C C . THR A 1 240 ? -12.577 7.427 2.134 1.00 93.06 240 THR A C 1
ATOM 1780 O O . THR A 1 240 ? -11.889 7.361 1.102 1.00 93.06 240 THR A O 1
ATOM 1783 N N . ALA A 1 241 ? -13.897 7.209 2.148 1.00 89.62 241 ALA A N 1
ATOM 1784 C CA . ALA A 1 241 ? -14.700 6.951 0.961 1.00 89.62 241 ALA A CA 1
ATOM 1785 C C . ALA A 1 241 ? -14.469 8.000 -0.140 1.00 89.62 241 ALA A C 1
ATOM 1787 O O . ALA A 1 241 ? -14.176 9.174 0.108 1.00 89.62 241 ALA A O 1
ATOM 1788 N N . GLU A 1 242 ? -14.576 7.564 -1.394 1.00 77.31 242 GLU A N 1
ATOM 1789 C CA . GLU A 1 242 ? -14.611 8.494 -2.520 1.00 77.31 242 GLU A CA 1
ATOM 1790 C C . GLU A 1 242 ? -15.901 9.323 -2.494 1.00 77.31 242 GLU A C 1
ATOM 1792 O O . GLU A 1 242 ? -16.976 8.759 -2.265 1.00 77.31 242 GLU A O 1
ATOM 1797 N N . PRO A 1 243 ? -15.834 10.638 -2.767 1.00 68.38 243 PRO A N 1
ATOM 1798 C CA . PRO A 1 243 ? -17.034 11.449 -2.900 1.00 68.38 243 PRO A CA 1
ATOM 1799 C C . PRO A 1 243 ? -17.915 10.897 -4.027 1.00 68.38 243 PRO A C 1
ATOM 1801 O O . PRO A 1 243 ? -17.451 10.705 -5.150 1.00 68.38 243 PRO A O 1
ATOM 1804 N N . ALA A 1 244 ? -19.207 10.700 -3.754 1.00 52.22 244 ALA A N 1
ATOM 1805 C CA . ALA A 1 244 ? -20.171 10.169 -4.724 1.00 52.22 244 ALA A CA 1
ATOM 1806 C C . ALA A 1 244 ? -20.246 10.980 -6.040 1.00 52.22 244 ALA A C 1
ATOM 1808 O O . ALA A 1 244 ? -20.620 10.436 -7.075 1.00 52.22 244 ALA A O 1
ATOM 1809 N N . ALA A 1 245 ? -19.839 12.254 -6.019 1.00 49.09 245 ALA A N 1
ATOM 1810 C CA . ALA A 1 245 ? -19.807 13.139 -7.183 1.00 49.09 245 ALA A CA 1
ATOM 1811 C C . ALA A 1 245 ? -18.683 12.831 -8.199 1.00 49.09 245 ALA A C 1
ATOM 1813 O O . ALA A 1 245 ? -18.729 13.346 -9.307 1.00 49.09 245 ALA A O 1
ATOM 1814 N N . GLU A 1 246 ? -17.691 11.993 -7.868 1.00 50.69 246 GLU A N 1
ATOM 1815 C CA . GLU A 1 246 ? -16.563 11.677 -8.769 1.00 50.69 246 GLU A CA 1
ATOM 1816 C C . GLU A 1 246 ? -16.760 10.402 -9.609 1.00 50.69 246 GLU A C 1
ATOM 1818 O O . GLU A 1 246 ? -15.914 10.085 -10.441 1.00 50.69 246 GLU A O 1
ATOM 1823 N N . ARG A 1 247 ? -17.880 9.680 -9.441 1.00 51.06 247 ARG A N 1
ATOM 1824 C CA . ARG A 1 247 ? -18.205 8.474 -10.236 1.00 51.06 247 ARG A CA 1
ATOM 1825 C C . ARG A 1 247 ? -19.025 8.756 -11.499 1.00 51.06 247 ARG A C 1
ATOM 1827 O O . ARG A 1 247 ? -19.233 7.848 -12.297 1.00 51.06 247 ARG A O 1
ATOM 1834 N N . ALA A 1 248 ? -19.504 9.985 -11.677 1.00 41.16 248 ALA A N 1
ATOM 1835 C CA . ALA A 1 248 ? -20.414 10.362 -12.752 1.00 41.16 248 ALA A CA 1
ATOM 1836 C C . ALA A 1 248 ? -19.752 11.343 -13.729 1.00 41.16 248 ALA A C 1
ATOM 1838 O O . ALA A 1 248 ? -20.142 12.498 -13.790 1.00 41.16 248 ALA A O 1
ATOM 1839 N N . GLU A 1 249 ? -18.754 10.889 -14.488 1.00 35.72 249 GLU A N 1
ATOM 1840 C CA . GLU A 1 249 ? -18.386 11.513 -15.769 1.00 35.72 249 GLU A CA 1
ATOM 1841 C C . GLU A 1 249 ? -17.564 10.519 -16.614 1.00 35.72 249 GLU A C 1
ATOM 1843 O O . GLU A 1 249 ? -16.340 10.437 -16.482 1.00 35.72 249 GLU A O 1
ATOM 1848 N N . PRO A 1 250 ? -18.210 9.702 -17.466 1.00 42.56 250 PRO A N 1
ATOM 1849 C CA . PRO A 1 250 ? -17.526 9.120 -18.609 1.00 42.56 250 PRO A CA 1
ATOM 1850 C C . PRO A 1 250 ? -17.345 10.215 -19.672 1.00 42.56 250 PRO A C 1
ATOM 1852 O O . PRO A 1 250 ? -18.327 10.786 -20.148 1.00 42.56 250 PRO A O 1
ATOM 1855 N N . ALA A 1 251 ? -16.088 10.515 -20.006 1.00 41.38 251 ALA A N 1
ATOM 1856 C CA . ALA A 1 251 ? -15.718 11.254 -21.214 1.00 41.38 251 ALA A CA 1
ATOM 1857 C C . ALA A 1 251 ? -15.653 10.311 -22.420 1.00 41.38 251 ALA A C 1
ATOM 1859 O O . ALA A 1 251 ? -15.191 9.160 -22.228 1.00 41.38 251 ALA A O 1
#

Secondary structure (DSSP, 8-state):
----------GGGS-HHHHHHHHHHHHHHHHHHHHHHHHSGGGPPP---PPTT--TTHHHHHHHHHHHHHHHHHHHHHHHHHHHHHHHHHHHHHHHHT--HHHHHHHTTS-HHHHHHH-TTHHHHHHHHHHHHHSHHHHHHHHHHHHHTGGGEEPPTT-HHHHHHHHHHHHHHHHHHHHHHHH---B-TTT-SB-HHHHHHHIIIIIIHHHHHH-EESSHHHHHHHHHHHHHHHHHHHHHSPPGGGS----

Foldseek 3Di:
DDQDDQPAVDCVVPDPVRVVVVVVVVVVQLVVQLVVQLPDPVLQDPQPDDDPPDDDCNSVVVRSVSSSVSSSVVSVVVVVVVVLVVVLQVVLLVVLVPDDLQNVQVVRSHHSVVSCVSHVCSLLSNLLSVVCVVCVVVLLVLLVLLLVCLVQWDFPPPCRVVLVVLSVVLVVLSVVLVVCVVVVPQADPVPRGGDNSVSSSCSLQPRLVSNLVGIDGNDPSNVVSSVSSVVSNVVSCVRSDDDPVVVPDDD

Sequence (251 aa):
MVRGPRVEPSFADLSEPEYAHLVGLAADAVRRITETLAEHPAFGVPDGGPKPGDVDDEGSRRADALRRVRAGRAAQALLADVVAQGATGNAADAVWLGASLADLGESTGSTRQAARKRWPDLGRIYRIRRWVSGHAADLITVLRMVDDQSTGYRAPAGSADALDAALRALAGALLDVLRDHDSGTVLDPQTGRPARWRRLADAVDVRLRTVAELATATTPEADTALAAARGVLAHYDAATAEPAAERAEPA

Radius of gyration: 26.62 Å; chains: 1; bounding box: 52×55×78 Å